Protein AF-A0ABD1CPR1-F1 (afdb_monomer_lite)

Organism: Culex pipiens pipiens (NCBI:txid38569)

InterPro domains:
  IPR001590 Peptidase M12B, ADAM/reprolysin [PS50215] (188-349)
  IPR024079 Metallopeptidase, catalytic domain superfamily [G3DSA:3.40.390.10] (184-349)

Secondary structure (DSSP, 8-state):
-------TTTGGGGS-HHHHHHHH-S-TTTSTTS---------------SS--EEEEEEETTEEEEEEEEEEP--EE-TT--EEEE-SS-EEEPTTHHHHHHHHHTTEEEETTEEEE-SSS-BEE--SS----B---------------------------------------------------SSEEEEEEEEE-HHHHHHHHHH--SSHHHHHHHHHHHHHHHHHHHHTSGGGSS-EEEEEEEEEEESS--TT----SBHHHHHHHHHHHHHHHS-S-TTSTT--SEEEEEE-SPPBEE-TTS-EE----EE--TT-TT-TTT-EEEEE-SSTTHHHHHHHHHT--

pLDDT: mean 72.23, std 22.43, range [24.03, 98.44]

Structure (mmCIF, N/CA/C/O backbone):
data_AF-A0ABD1CPR1-F1
#
_entry.id   AF-A0ABD1CPR1-F1
#
loop_
_atom_site.group_PDB
_atom_site.id
_atom_site.type_symbol
_atom_site.label_atom_id
_atom_site.label_alt_id
_atom_site.label_comp_id
_atom_site.label_asym_id
_atom_site.label_entity_id
_atom_site.label_seq_id
_atom_site.pdbx_PDB_ins_code
_atom_site.Cartn_x
_atom_site.Cartn_y
_atom_site.Cartn_z
_atom_site.occupancy
_atom_site.B_iso_or_equiv
_atom_site.auth_seq_id
_atom_site.auth_comp_id
_atom_site.auth_asym_id
_atom_site.auth_atom_id
_atom_site.pdbx_PDB_model_num
ATOM 1 N N . MET A 1 1 ? 37.324 12.620 5.633 1.00 31.05 1 MET A N 1
ATOM 2 C CA . MET A 1 1 ? 36.229 11.803 6.195 1.00 31.05 1 MET A CA 1
ATOM 3 C C . MET A 1 1 ? 35.945 10.730 5.160 1.00 31.05 1 MET A C 1
ATOM 5 O O . MET A 1 1 ? 35.596 11.090 4.044 1.00 31.05 1 MET A O 1
ATOM 9 N N . PHE A 1 2 ? 36.292 9.474 5.447 1.00 31.27 2 PHE A N 1
ATOM 10 C CA . PHE A 1 2 ? 36.251 8.388 4.465 1.00 31.27 2 PHE A CA 1
ATOM 11 C C . PHE A 1 2 ? 34.808 8.181 3.994 1.00 31.27 2 PHE A C 1
ATOM 13 O O . PHE A 1 2 ? 33.932 7.919 4.814 1.00 31.27 2 PHE A O 1
ATOM 20 N N . SER A 1 3 ? 34.551 8.336 2.692 1.00 37.12 3 SER A N 1
ATOM 21 C CA . SER A 1 3 ? 33.325 7.812 2.099 1.00 37.12 3 SER A CA 1
ATOM 22 C C . SER A 1 3 ? 33.373 6.301 2.283 1.00 37.12 3 SER A C 1
ATOM 24 O O . SER A 1 3 ? 34.261 5.658 1.720 1.00 37.12 3 SER A O 1
ATOM 26 N N . LEU A 1 4 ? 32.480 5.740 3.097 1.00 45.84 4 LEU A N 1
ATOM 27 C CA . LEU A 1 4 ? 32.312 4.295 3.142 1.00 45.84 4 LEU A CA 1
ATOM 28 C C . LEU A 1 4 ? 31.772 3.860 1.783 1.00 45.84 4 LEU A C 1
ATOM 30 O O . LEU A 1 4 ? 30.616 4.099 1.441 1.00 45.84 4 LEU A O 1
ATOM 34 N N . GLN A 1 5 ? 32.671 3.327 0.967 1.00 56.72 5 GLN A N 1
ATOM 35 C CA . GLN A 1 5 ? 32.345 2.787 -0.334 1.00 56.72 5 GLN A CA 1
ATOM 36 C C . GLN A 1 5 ? 31.882 1.353 -0.097 1.00 56.72 5 GLN A C 1
ATOM 38 O O . GLN A 1 5 ? 32.675 0.518 0.332 1.00 56.72 5 GLN A O 1
ATOM 43 N N . ILE A 1 6 ? 30.588 1.101 -0.297 1.00 61.31 6 ILE A N 1
ATOM 44 C CA . ILE A 1 6 ? 30.039 -0.253 -0.213 1.00 61.31 6 ILE A CA 1
ATOM 45 C C . ILE A 1 6 ? 30.607 -1.055 -1.388 1.00 61.31 6 ILE A C 1
ATOM 47 O O . ILE A 1 6 ? 30.511 -0.613 -2.536 1.00 61.31 6 ILE A O 1
ATOM 51 N N . ASP A 1 7 ? 31.219 -2.192 -1.088 1.00 67.69 7 ASP A N 1
ATOM 52 C CA . ASP A 1 7 ? 31.798 -3.137 -2.039 1.00 67.69 7 ASP A CA 1
ATOM 53 C C . ASP A 1 7 ? 31.371 -4.572 -1.689 1.00 67.69 7 ASP A C 1
ATOM 55 O O . ASP A 1 7 ? 30.736 -4.822 -0.660 1.00 67.69 7 ASP A O 1
ATOM 59 N N . GLU A 1 8 ? 31.693 -5.527 -2.559 1.00 70.50 8 GLU A N 1
ATOM 60 C CA . GLU A 1 8 ? 31.333 -6.940 -2.396 1.00 70.50 8 GLU A CA 1
ATOM 61 C C . GLU A 1 8 ? 31.869 -7.543 -1.087 1.00 70.50 8 GLU A C 1
ATOM 63 O O . GLU A 1 8 ? 31.322 -8.511 -0.574 1.00 70.50 8 GLU A O 1
ATOM 68 N N . LYS A 1 9 ? 32.925 -6.965 -0.506 1.00 70.56 9 LYS A N 1
ATOM 69 C CA . LYS A 1 9 ? 33.571 -7.499 0.699 1.00 70.56 9 LYS A CA 1
ATOM 70 C C . LYS A 1 9 ? 32.952 -6.967 1.982 1.00 70.56 9 LYS A C 1
ATOM 72 O O . LYS A 1 9 ? 33.096 -7.598 3.028 1.00 70.56 9 LYS A O 1
ATOM 77 N N . ASN A 1 10 ? 32.318 -5.797 1.933 1.00 70.94 10 ASN A N 1
ATOM 78 C CA . ASN A 1 10 ? 31.806 -5.122 3.121 1.00 70.94 10 ASN A CA 1
ATOM 79 C C . ASN A 1 10 ? 30.274 -5.044 3.188 1.00 70.94 10 ASN A C 1
ATOM 81 O O . ASN A 1 10 ? 29.756 -4.767 4.268 1.00 70.94 10 ASN A O 1
ATOM 85 N N . LEU A 1 11 ? 29.547 -5.352 2.104 1.00 72.19 11 LEU A N 1
ATOM 86 C CA . LEU A 1 11 ? 28.082 -5.257 2.048 1.00 72.19 11 LEU A CA 1
ATOM 87 C C . LEU A 1 11 ? 27.384 -5.984 3.210 1.00 72.19 11 LEU A C 1
ATOM 89 O O . LEU A 1 11 ? 26.513 -5.402 3.850 1.00 72.19 11 LEU A O 1
ATOM 93 N N . HIS A 1 12 ? 27.807 -7.208 3.542 1.00 73.06 12 HIS A N 1
ATOM 94 C CA . HIS A 1 12 ? 27.227 -7.997 4.639 1.00 73.06 12 HIS A CA 1
ATOM 95 C C . HIS A 1 12 ? 27.270 -7.292 6.003 1.00 73.06 12 HIS A C 1
ATOM 97 O O . HIS A 1 12 ? 26.443 -7.579 6.862 1.00 73.06 12 HIS A O 1
ATOM 103 N N . GLN A 1 13 ? 28.212 -6.373 6.221 1.00 74.50 13 GLN A N 1
ATOM 104 C CA . GLN A 1 13 ? 28.344 -5.646 7.489 1.00 74.50 13 GLN A CA 1
ATOM 105 C C . GLN A 1 13 ? 27.301 -4.531 7.639 1.00 74.50 13 GLN A C 1
ATOM 107 O O . GLN A 1 13 ? 27.096 -4.035 8.744 1.00 74.50 13 GLN A O 1
ATOM 112 N N . PHE A 1 14 ? 26.649 -4.137 6.542 1.00 70.62 14 PHE A N 1
ATOM 113 C CA . PHE A 1 14 ? 25.611 -3.103 6.521 1.00 70.62 14 PHE A CA 1
ATOM 114 C C . PHE A 1 14 ? 24.193 -3.670 6.513 1.00 70.62 14 PHE A C 1
ATOM 116 O O . PHE A 1 14 ? 23.245 -2.892 6.562 1.00 70.62 14 PHE A O 1
ATOM 123 N N . LEU A 1 15 ? 24.055 -4.994 6.439 1.00 66.50 15 LEU A N 1
ATOM 124 C CA . LEU A 1 15 ? 22.775 -5.684 6.344 1.00 66.50 15 LEU A CA 1
ATOM 125 C C . LEU A 1 15 ? 22.406 -6.305 7.690 1.00 66.50 15 LEU A C 1
ATOM 127 O O . LEU A 1 15 ? 23.249 -6.900 8.366 1.00 66.50 15 LEU A O 1
ATOM 131 N N . LYS A 1 16 ? 21.134 -6.198 8.064 1.00 68.31 16 LYS A N 1
ATOM 132 C CA . LYS A 1 16 ? 20.539 -6.946 9.176 1.00 68.31 16 LYS A CA 1
ATOM 133 C C . LYS A 1 16 ? 20.370 -8.416 8.794 1.00 68.31 16 LYS A C 1
ATOM 135 O O . LYS A 1 16 ? 20.325 -8.753 7.616 1.00 68.31 16 LYS A O 1
ATOM 140 N N . GLU A 1 17 ? 20.218 -9.295 9.782 1.00 65.62 17 GLU A N 1
ATOM 141 C CA . GLU A 1 17 ? 20.095 -10.745 9.547 1.00 65.62 17 GLU A CA 1
ATOM 142 C C . GLU A 1 17 ? 18.958 -11.110 8.578 1.00 65.62 17 GLU A C 1
ATOM 144 O O . GLU A 1 17 ? 19.166 -11.890 7.655 1.00 65.62 17 GLU A O 1
ATOM 149 N N . HIS A 1 18 ? 17.781 -10.486 8.694 1.00 61.91 18 HIS A N 1
ATOM 150 C CA . HIS A 1 18 ? 16.686 -10.729 7.745 1.00 61.91 18 HIS A CA 1
ATOM 151 C C . HIS A 1 18 ? 17.000 -10.232 6.325 1.00 61.91 18 HIS A C 1
ATOM 153 O O . HIS A 1 18 ? 16.629 -10.888 5.356 1.00 61.91 18 HIS A O 1
ATOM 159 N N . GLU A 1 19 ? 17.716 -9.112 6.186 1.00 65.19 19 GLU A N 1
ATOM 160 C 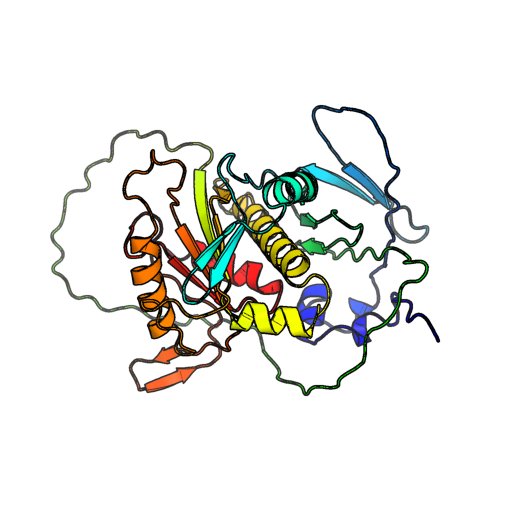CA . GLU A 1 19 ? 18.145 -8.594 4.882 1.00 65.19 19 GLU A CA 1
ATOM 161 C C . GLU A 1 19 ? 19.193 -9.524 4.262 1.00 65.19 19 GLU A C 1
ATOM 163 O O . GLU A 1 19 ? 19.159 -9.774 3.061 1.00 65.19 19 GLU A O 1
ATOM 168 N N . LYS A 1 20 ? 20.096 -10.097 5.070 1.00 68.38 20 LYS A N 1
ATOM 169 C CA . LYS A 1 20 ? 21.046 -11.119 4.610 1.00 68.38 20 LYS A CA 1
ATOM 170 C C . LYS A 1 20 ? 20.323 -12.374 4.138 1.00 68.38 20 LYS A C 1
ATOM 172 O O . LYS A 1 20 ? 20.593 -12.826 3.032 1.00 68.38 20 LYS A O 1
ATOM 177 N N . LEU A 1 21 ? 19.374 -12.889 4.918 1.00 65.81 21 LEU A N 1
ATOM 178 C CA . LEU A 1 21 ? 18.566 -14.051 4.538 1.00 65.81 21 LEU A CA 1
ATOM 179 C C . LEU A 1 21 ? 17.799 -13.805 3.234 1.00 65.81 21 LEU A C 1
ATOM 181 O O . LEU A 1 21 ? 17.753 -14.673 2.366 1.00 65.81 21 LEU A O 1
ATOM 185 N N . LEU A 1 22 ? 17.243 -12.606 3.054 1.00 62.34 22 LEU A N 1
ATOM 186 C CA . LEU A 1 22 ? 16.562 -12.224 1.819 1.00 62.34 22 LEU A CA 1
ATOM 187 C C . LEU A 1 22 ? 17.529 -12.127 0.628 1.00 62.34 22 LEU A C 1
ATOM 189 O O . LEU A 1 22 ? 17.187 -12.520 -0.492 1.00 62.34 22 LEU A O 1
ATOM 193 N N . LEU A 1 23 ? 18.721 -11.567 0.854 1.00 62.25 23 LEU A N 1
ATOM 194 C CA . LEU A 1 23 ? 19.699 -11.293 -0.196 1.00 62.25 23 LEU A CA 1
ATOM 195 C C . LEU A 1 23 ? 20.527 -12.525 -0.596 1.00 62.25 23 LEU A C 1
ATOM 197 O O . LEU A 1 23 ? 20.860 -12.676 -1.770 1.00 62.25 23 LEU A O 1
ATOM 201 N N . PHE A 1 24 ? 20.833 -13.414 0.344 1.00 66.38 24 PHE A N 1
ATOM 202 C CA . PHE A 1 24 ? 21.788 -14.513 0.165 1.00 66.38 24 PHE A CA 1
ATOM 203 C C . PHE A 1 24 ? 21.205 -15.899 0.479 1.00 66.38 24 PHE A C 1
ATOM 205 O O . PHE A 1 24 ? 21.824 -16.908 0.142 1.00 66.38 24 PHE A O 1
ATOM 212 N N . GLY A 1 25 ? 19.998 -15.974 1.050 1.00 61.25 25 GLY A N 1
ATOM 213 C CA . GLY A 1 25 ? 19.392 -17.227 1.500 1.00 61.25 25 GLY A CA 1
ATOM 214 C C . GLY A 1 25 ? 20.000 -17.754 2.805 1.00 61.25 25 GLY A C 1
ATOM 215 O O . GLY A 1 25 ? 20.875 -17.142 3.401 1.00 61.25 25 GLY A O 1
ATOM 216 N N . GLU A 1 26 ? 19.522 -18.914 3.253 1.00 60.25 26 GLU A N 1
ATOM 217 C CA . GLU A 1 26 ? 19.829 -19.506 4.569 1.00 60.25 26 GLU A CA 1
ATOM 218 C C . GLU A 1 26 ? 21.222 -20.177 4.660 1.00 60.25 26 GLU A C 1
ATOM 220 O O . GLU A 1 26 ? 21.688 -20.519 5.742 1.00 60.25 26 GLU A O 1
ATOM 225 N N . ASN A 1 27 ? 21.918 -20.367 3.528 1.00 56.34 27 ASN A N 1
ATOM 226 C CA . ASN A 1 27 ? 23.207 -21.071 3.456 1.00 56.34 27 ASN A CA 1
ATOM 227 C C . ASN A 1 27 ? 24.382 -20.096 3.236 1.00 56.34 27 ASN A C 1
ATOM 229 O O . ASN A 1 27 ? 24.946 -19.983 2.144 1.00 56.34 27 ASN A O 1
ATOM 233 N N . ASP A 1 28 ? 24.758 -19.435 4.329 1.00 57.62 28 ASP A N 1
ATOM 234 C CA . ASP A 1 28 ? 25.655 -18.273 4.447 1.00 57.62 28 ASP A CA 1
ATOM 235 C C . ASP A 1 28 ? 27.110 -18.407 3.948 1.00 57.62 28 ASP A C 1
ATOM 237 O O . ASP A 1 28 ? 27.800 -17.398 3.824 1.00 57.62 28 ASP A O 1
ATOM 241 N N . ALA A 1 29 ? 27.640 -19.597 3.653 1.00 49.94 29 ALA A N 1
ATOM 242 C CA . ALA A 1 29 ? 29.083 -19.726 3.382 1.00 49.94 29 ALA A CA 1
ATOM 243 C C . ALA A 1 29 ? 29.474 -19.676 1.895 1.00 49.94 29 ALA A C 1
ATOM 245 O O . ALA A 1 29 ? 30.594 -19.291 1.579 1.00 49.94 29 ALA A O 1
ATOM 246 N N . ALA A 1 30 ? 28.586 -20.078 0.980 1.00 48.16 30 ALA A N 1
ATOM 247 C CA . ALA A 1 30 ? 28.912 -20.187 -0.449 1.00 48.16 30 ALA A CA 1
ATOM 248 C C . ALA A 1 30 ? 28.262 -19.088 -1.309 1.00 48.16 30 ALA A C 1
ATOM 250 O O . ALA A 1 30 ? 28.812 -18.718 -2.341 1.00 48.16 30 ALA A O 1
ATOM 251 N N . ALA A 1 31 ? 27.114 -18.545 -0.886 1.00 50.12 31 ALA A N 1
ATOM 252 C CA . ALA A 1 31 ? 26.392 -17.498 -1.618 1.00 50.12 31 ALA A CA 1
ATOM 253 C C . ALA A 1 31 ? 26.939 -16.081 -1.352 1.00 50.12 31 ALA A C 1
ATOM 255 O O . ALA A 1 31 ? 26.833 -15.207 -2.211 1.00 50.12 31 ALA A O 1
ATOM 256 N N . ALA A 1 32 ? 27.572 -15.864 -0.194 1.00 50.06 32 ALA A N 1
ATOM 257 C CA . ALA A 1 32 ? 28.237 -14.610 0.161 1.00 50.06 32 ALA A CA 1
ATOM 258 C C . ALA A 1 32 ? 29.485 -14.310 -0.699 1.00 50.06 32 ALA A C 1
ATOM 260 O O . ALA A 1 32 ? 29.973 -13.184 -0.703 1.00 50.06 32 ALA A O 1
ATOM 261 N N . GLU A 1 33 ? 30.009 -15.295 -1.437 1.00 51.81 33 GLU A N 1
ATOM 262 C CA . GLU A 1 33 ? 31.202 -15.126 -2.280 1.00 51.81 33 GLU A CA 1
ATOM 263 C C . GLU A 1 33 ? 30.893 -14.957 -3.780 1.00 51.81 33 GLU A C 1
ATOM 265 O O . GLU A 1 33 ? 31.797 -14.599 -4.534 1.00 51.81 33 GLU A O 1
ATOM 270 N N . ASP A 1 34 ? 29.644 -15.157 -4.226 1.00 60.19 34 ASP A N 1
ATOM 271 C CA . ASP A 1 34 ? 29.274 -15.144 -5.654 1.00 60.19 34 ASP A CA 1
ATOM 272 C C . ASP A 1 34 ? 28.209 -14.084 -5.983 1.00 60.19 34 ASP A C 1
ATOM 274 O O . ASP A 1 34 ? 27.154 -14.351 -6.562 1.00 60.19 34 ASP A O 1
ATOM 278 N N . PHE A 1 35 ? 28.474 -12.838 -5.588 1.00 59.91 35 PHE A N 1
ATOM 279 C CA . PHE A 1 35 ? 27.692 -11.683 -6.026 1.00 59.91 35 PHE A CA 1
ATOM 280 C C . PHE A 1 35 ? 28.605 -10.542 -6.479 1.00 59.91 35 PHE A C 1
ATOM 282 O O . PHE A 1 35 ? 29.759 -10.432 -6.075 1.00 59.91 35 PHE A O 1
ATOM 289 N N . THR A 1 36 ? 28.087 -9.675 -7.349 1.00 58.97 36 THR A N 1
ATOM 290 C CA . THR A 1 36 ? 28.821 -8.501 -7.844 1.00 58.97 36 THR A CA 1
ATOM 291 C C . THR A 1 36 ? 27.964 -7.251 -7.724 1.00 58.97 36 THR A C 1
ATOM 293 O O . THR A 1 36 ? 26.772 -7.262 -8.041 1.00 58.97 36 THR A O 1
ATOM 296 N N . ILE A 1 37 ? 28.568 -6.153 -7.270 1.00 59.19 37 ILE A N 1
ATOM 297 C CA . ILE A 1 37 ? 27.911 -4.852 -7.182 1.00 59.19 37 ILE A CA 1
ATOM 298 C C . ILE A 1 37 ? 28.179 -4.105 -8.481 1.00 59.19 37 ILE A C 1
ATOM 300 O O . ILE A 1 37 ? 29.303 -3.754 -8.835 1.00 59.19 37 ILE A O 1
ATOM 304 N N . VAL A 1 38 ? 27.110 -3.820 -9.213 1.00 54.62 38 VAL A N 1
ATOM 305 C CA . VAL A 1 38 ? 27.201 -3.182 -10.524 1.00 54.62 38 VAL A CA 1
ATOM 306 C C . VAL A 1 38 ? 26.630 -1.778 -10.427 1.00 54.62 38 VAL A C 1
ATOM 308 O O . VAL A 1 38 ? 25.504 -1.591 -9.983 1.00 54.62 38 VAL A O 1
ATOM 311 N N . SER A 1 39 ? 27.368 -0.774 -10.913 1.00 52.34 39 SER A N 1
ATOM 312 C CA . SER A 1 39 ? 26.846 0.591 -11.045 1.00 52.34 39 SER A CA 1
ATOM 313 C C . SER A 1 39 ? 26.305 0.848 -12.455 1.00 52.34 39 SER A C 1
ATOM 315 O O . SER A 1 39 ? 27.028 0.799 -13.449 1.00 52.34 39 SER A O 1
ATOM 317 N N . VAL A 1 40 ? 25.013 1.154 -12.566 1.00 50.31 40 VAL A N 1
ATOM 318 C CA . VAL A 1 40 ? 24.375 1.430 -13.859 1.00 50.31 40 VAL A CA 1
ATOM 319 C C . VAL A 1 40 ? 24.390 2.931 -14.151 1.00 50.31 40 VAL A C 1
ATOM 321 O O . VAL A 1 40 ? 23.721 3.733 -13.499 1.00 50.31 40 VAL A O 1
ATOM 324 N N . ARG A 1 41 ? 25.138 3.340 -15.183 1.00 47.59 41 ARG A N 1
ATOM 325 C CA . ARG A 1 41 ? 25.132 4.725 -15.683 1.00 47.59 41 ARG A CA 1
ATOM 326 C C . ARG A 1 41 ? 23.994 4.935 -16.681 1.00 47.59 41 ARG A C 1
ATOM 328 O O . ARG A 1 41 ? 24.089 4.539 -17.841 1.00 47.59 41 ARG A O 1
ATOM 335 N N . ARG A 1 42 ? 22.938 5.644 -16.270 1.00 48.44 42 ARG A N 1
ATOM 336 C CA . ARG A 1 42 ? 21.874 6.084 -17.189 1.00 48.44 42 ARG A CA 1
ATOM 337 C C . ARG A 1 42 ? 22.431 7.121 -18.173 1.00 48.44 42 ARG A C 1
ATOM 339 O O . ARG A 1 42 ? 22.755 8.242 -17.783 1.00 48.44 42 ARG A O 1
ATOM 346 N N . ARG A 1 43 ? 22.504 6.786 -19.465 1.00 44.81 43 ARG A N 1
ATOM 347 C CA . ARG A 1 43 ? 22.661 7.804 -20.518 1.00 44.81 43 ARG A CA 1
ATOM 348 C C . ARG A 1 43 ? 21.331 8.553 -20.640 1.00 44.81 43 ARG A C 1
ATOM 350 O O . ARG A 1 43 ? 20.312 7.934 -20.938 1.00 44.81 43 ARG A O 1
ATOM 357 N N . LYS A 1 44 ? 21.317 9.872 -20.403 1.00 40.75 44 LYS A N 1
ATOM 358 C CA . LYS A 1 44 ? 20.167 10.736 -20.728 1.00 40.75 44 LYS A CA 1
ATOM 359 C C . LYS A 1 44 ? 19.931 10.651 -22.240 1.00 40.75 44 LYS A C 1
ATOM 361 O O . LYS A 1 44 ? 20.608 11.335 -22.999 1.00 40.75 44 LYS A O 1
ATOM 366 N N . ARG A 1 45 ? 19.014 9.793 -22.693 1.00 42.25 45 ARG A N 1
ATOM 367 C CA . ARG A 1 45 ? 18.562 9.788 -24.088 1.00 42.25 45 ARG A CA 1
ATOM 368 C C . ARG A 1 45 ? 17.243 10.546 -24.171 1.00 42.25 45 ARG A C 1
ATOM 370 O O . ARG A 1 45 ? 16.204 10.073 -23.726 1.00 42.25 45 ARG A O 1
ATOM 377 N N . THR A 1 46 ? 17.320 11.755 -24.711 1.00 37.66 46 THR A N 1
ATOM 378 C CA . THR A 1 46 ? 16.190 12.603 -25.090 1.00 37.66 46 THR A CA 1
ATOM 379 C C . THR A 1 46 ? 15.600 12.090 -26.401 1.00 37.66 46 THR A C 1
ATOM 381 O O . THR A 1 46 ? 15.836 12.671 -27.455 1.00 37.66 46 THR A O 1
ATOM 384 N N . THR A 1 47 ? 14.870 10.978 -26.376 1.00 38.06 47 THR A N 1
ATOM 385 C CA . THR A 1 47 ? 14.053 10.576 -27.529 1.00 38.06 47 THR A CA 1
ATOM 386 C C . THR A 1 47 ? 12.714 10.044 -27.058 1.00 38.06 47 THR A C 1
ATOM 388 O O . THR A 1 47 ? 12.633 9.104 -26.270 1.00 38.06 47 THR A O 1
ATOM 391 N N . ARG A 1 48 ? 11.670 10.702 -27.555 1.00 40.12 48 ARG A N 1
ATOM 392 C CA . ARG A 1 48 ? 10.245 10.460 -27.342 1.00 40.12 48 ARG A CA 1
ATOM 393 C C . ARG A 1 48 ? 9.867 9.118 -28.003 1.00 40.12 48 ARG A C 1
ATOM 395 O O . ARG A 1 48 ? 9.372 9.105 -29.119 1.00 40.12 48 ARG A O 1
ATOM 402 N N . SER A 1 49 ? 10.204 7.999 -27.358 1.00 39.12 49 SER A N 1
ATOM 403 C CA . SER A 1 49 ? 9.755 6.651 -27.744 1.00 39.12 49 SER A CA 1
ATOM 404 C C . SER A 1 49 ? 8.455 6.327 -27.016 1.00 39.12 49 SER A C 1
ATOM 406 O O . SER A 1 49 ? 8.364 6.528 -25.803 1.00 39.12 49 SER A O 1
ATOM 408 N N . THR A 1 50 ? 7.468 5.842 -27.763 1.00 44.47 50 THR A N 1
ATOM 409 C CA . THR A 1 50 ? 6.127 5.451 -27.306 1.00 44.47 50 THR A CA 1
ATOM 410 C C . THR A 1 50 ? 6.107 4.164 -26.479 1.00 44.47 50 THR A C 1
ATOM 412 O O . THR A 1 50 ? 5.125 3.910 -25.797 1.00 44.47 50 THR A O 1
ATOM 415 N N . GLU A 1 51 ? 7.214 3.422 -26.419 1.00 48.47 51 GLU A N 1
ATOM 416 C CA . GLU A 1 51 ? 7.457 2.391 -25.408 1.00 48.47 51 GLU A CA 1
ATOM 417 C C . GLU A 1 51 ? 8.846 2.635 -24.808 1.00 48.47 51 GLU A C 1
ATOM 419 O O . GLU A 1 51 ? 9.877 2.542 -25.484 1.00 48.47 51 GLU A O 1
ATOM 424 N N . ARG A 1 52 ? 8.885 3.054 -23.538 1.00 58.66 52 ARG A N 1
ATOM 425 C CA . ARG A 1 52 ? 10.132 3.320 -22.807 1.00 58.66 52 ARG A CA 1
ATOM 426 C C . ARG A 1 52 ? 10.686 2.014 -22.247 1.00 58.66 52 ARG A C 1
ATOM 428 O O . ARG A 1 52 ? 10.712 1.821 -21.034 1.00 58.66 52 ARG A O 1
ATOM 435 N N . LEU A 1 53 ? 11.112 1.118 -23.132 1.00 61.69 53 LEU A N 1
ATOM 436 C CA . LEU A 1 53 ? 11.965 0.016 -22.717 1.00 61.69 53 LEU A CA 1
ATOM 437 C C . LEU A 1 53 ? 13.321 0.575 -22.282 1.00 61.69 53 LEU A C 1
ATOM 439 O O . LEU A 1 53 ? 13.973 1.315 -23.026 1.00 61.69 53 LEU A O 1
ATOM 443 N N . ILE A 1 54 ? 13.736 0.243 -21.064 1.00 65.19 54 ILE A N 1
ATOM 444 C CA . ILE A 1 54 ? 15.068 0.563 -20.561 1.00 65.19 54 ILE A CA 1
ATOM 445 C C . ILE A 1 54 ? 15.865 -0.731 -20.526 1.00 65.19 54 ILE A C 1
ATOM 447 O O . ILE A 1 54 ? 15.590 -1.612 -19.719 1.00 65.19 54 ILE A O 1
ATOM 451 N N . SER A 1 55 ? 16.863 -0.827 -21.399 1.00 63.09 55 SER A N 1
ATOM 452 C CA . SER A 1 55 ? 17.834 -1.914 -21.383 1.00 63.09 55 SER A CA 1
ATOM 453 C C . SER A 1 55 ? 19.104 -1.462 -20.669 1.00 63.09 55 SER A C 1
ATOM 455 O O . SER A 1 55 ? 19.732 -0.479 -21.085 1.00 63.09 55 SER A O 1
ATOM 457 N N . PHE A 1 56 ? 19.522 -2.192 -19.644 1.00 62.91 56 PHE A N 1
ATOM 458 C CA . PHE A 1 56 ? 20.849 -2.038 -19.058 1.00 62.91 56 PHE A CA 1
ATOM 459 C C . PHE A 1 56 ? 21.695 -3.233 -19.457 1.00 62.91 56 PHE A C 1
ATOM 461 O O . PHE A 1 56 ? 21.301 -4.363 -19.189 1.00 62.91 56 PHE A O 1
ATOM 468 N N . ASN A 1 57 ? 22.828 -2.977 -20.110 1.00 58.03 57 ASN A N 1
ATOM 469 C CA . ASN A 1 57 ? 23.819 -4.013 -20.351 1.00 58.03 57 ASN A CA 1
ATOM 470 C C . ASN A 1 57 ? 24.870 -3.917 -19.252 1.00 58.03 57 ASN A C 1
ATOM 472 O O . ASN A 1 57 ? 25.517 -2.874 -19.098 1.00 58.03 57 ASN A O 1
ATOM 476 N N . VAL A 1 58 ? 24.975 -4.972 -18.461 1.00 58.75 58 VAL A N 1
ATOM 477 C CA . VAL A 1 58 ? 25.959 -5.082 -17.401 1.00 58.75 58 VAL A CA 1
ATOM 478 C C . VAL A 1 58 ? 27.069 -5.979 -17.911 1.00 58.75 58 VAL A C 1
ATOM 480 O O . VAL A 1 58 ? 26.923 -7.195 -17.937 1.00 58.75 58 VAL A O 1
ATOM 483 N N . SER A 1 59 ? 28.165 -5.354 -18.334 1.00 52.94 59 SER A N 1
ATOM 484 C CA . SER A 1 59 ? 29.367 -6.062 -18.758 1.00 52.94 59 SER A CA 1
ATOM 485 C C . SER A 1 59 ? 30.364 -6.120 -17.607 1.00 52.94 59 SER A C 1
ATOM 487 O O . SER A 1 59 ? 30.863 -5.074 -17.175 1.00 52.94 59 SER A O 1
ATOM 489 N N . ASN A 1 60 ? 30.671 -7.322 -17.126 1.00 53.50 60 ASN A N 1
ATOM 490 C CA . ASN A 1 60 ? 31.776 -7.571 -16.207 1.00 53.50 60 ASN A CA 1
ATOM 491 C C . ASN A 1 60 ? 32.708 -8.615 -16.837 1.00 53.50 60 ASN A C 1
ATOM 493 O O . ASN A 1 60 ? 32.261 -9.597 -17.408 1.00 53.50 60 ASN A O 1
ATOM 497 N N . SER A 1 61 ? 34.021 -8.428 -16.726 1.00 48.06 61 SER A N 1
ATOM 498 C CA . SER A 1 61 ? 35.028 -9.348 -17.271 1.00 48.06 61 SER A CA 1
ATOM 499 C C . SER A 1 61 ? 35.020 -10.751 -16.637 1.00 48.06 61 SER A C 1
ATOM 501 O O . SER A 1 61 ? 35.684 -11.638 -17.164 1.00 48.06 61 SER A O 1
ATOM 503 N N . ALA A 1 62 ? 34.300 -10.952 -15.525 1.00 52.06 62 ALA A N 1
ATOM 504 C CA . ALA A 1 62 ? 34.221 -12.223 -14.795 1.00 52.06 62 ALA A CA 1
ATOM 505 C C . ALA A 1 62 ? 32.870 -12.962 -14.920 1.00 52.06 62 ALA A C 1
ATOM 507 O O . ALA A 1 62 ? 32.823 -14.164 -14.682 1.00 52.06 62 ALA A O 1
ATOM 508 N N . VAL A 1 63 ? 31.785 -12.277 -15.300 1.00 52.09 63 VAL A N 1
ATOM 509 C CA . VAL A 1 63 ? 30.423 -12.842 -15.367 1.00 52.09 63 VAL A CA 1
ATOM 510 C C . VAL A 1 63 ? 29.796 -12.430 -16.692 1.00 52.09 63 VAL A C 1
ATOM 512 O O . VAL A 1 63 ? 29.962 -11.288 -17.110 1.00 52.09 63 VAL A O 1
ATOM 515 N N . ALA A 1 64 ? 29.105 -13.365 -17.352 1.00 51.09 64 ALA A N 1
ATOM 516 C CA . ALA A 1 64 ? 28.475 -13.152 -18.652 1.00 51.09 64 ALA A CA 1
ATOM 517 C C . ALA A 1 64 ? 27.685 -11.833 -18.705 1.00 51.09 64 ALA A C 1
ATOM 519 O O . ALA A 1 64 ? 26.952 -11.509 -17.768 1.00 51.09 64 ALA A O 1
ATOM 520 N N . ASP A 1 65 ? 27.824 -11.107 -19.818 1.00 56.97 65 ASP A N 1
ATOM 521 C CA . ASP A 1 65 ? 27.051 -9.899 -20.093 1.00 56.97 65 ASP A CA 1
ATOM 522 C C . ASP A 1 65 ? 25.559 -10.203 -19.904 1.00 56.97 65 ASP A C 1
ATOM 524 O O . ASP A 1 65 ? 24.985 -11.008 -20.644 1.00 56.97 65 ASP A O 1
ATOM 528 N N . PHE A 1 66 ? 24.923 -9.575 -18.914 1.00 56.47 66 PHE A N 1
ATOM 529 C CA . PHE A 1 66 ? 23.486 -9.716 -18.713 1.00 56.47 66 PHE A CA 1
ATOM 530 C C . PHE A 1 66 ? 22.774 -8.419 -19.084 1.00 56.47 66 PHE A C 1
ATOM 532 O O . PHE A 1 66 ? 23.102 -7.322 -18.617 1.00 56.47 66 PHE A O 1
ATOM 539 N N . SER A 1 67 ? 21.773 -8.551 -19.953 1.00 61.69 67 SER A N 1
ATOM 540 C CA . SER A 1 67 ? 20.898 -7.457 -20.347 1.00 61.69 67 SER A CA 1
ATOM 541 C C . SER A 1 67 ? 19.604 -7.518 -19.548 1.00 61.69 67 SER A C 1
ATOM 543 O O . SER A 1 67 ? 18.834 -8.469 -19.686 1.00 61.69 67 SER A O 1
ATOM 545 N N . VAL A 1 68 ? 19.332 -6.492 -18.745 1.00 67.56 68 VAL A N 1
ATOM 546 C CA . VAL A 1 68 ? 18.029 -6.338 -18.089 1.00 67.56 68 VAL A CA 1
ATOM 547 C C . VAL A 1 68 ? 17.162 -5.449 -18.961 1.00 67.56 68 VAL A C 1
ATOM 549 O O . VAL A 1 68 ? 17.454 -4.263 -19.111 1.00 67.56 68 VAL A O 1
ATOM 552 N N . GLU A 1 69 ? 16.107 -6.021 -19.530 1.00 72.81 69 GLU A N 1
ATOM 553 C CA . GLU A 1 69 ? 15.074 -5.287 -20.252 1.00 72.81 69 GLU A CA 1
ATOM 554 C C . GLU A 1 69 ? 13.934 -4.949 -19.289 1.00 72.81 69 GLU A C 1
ATOM 556 O O . GLU A 1 69 ? 13.279 -5.834 -18.738 1.00 72.81 69 GLU A O 1
ATOM 561 N N . LEU A 1 70 ? 13.729 -3.658 -19.050 1.00 74.19 70 LEU A N 1
ATOM 562 C CA . LEU A 1 70 ? 12.694 -3.152 -18.164 1.00 74.19 70 LEU A CA 1
ATOM 563 C C . LEU A 1 70 ? 11.612 -2.444 -18.958 1.00 74.19 70 LEU A C 1
ATOM 565 O O . LEU A 1 70 ? 11.892 -1.612 -19.823 1.00 74.19 70 LEU A O 1
ATOM 569 N N . ARG A 1 71 ? 10.368 -2.720 -18.596 1.00 80.94 71 ARG A N 1
ATOM 570 C CA . ARG A 1 71 ? 9.183 -2.028 -19.092 1.00 80.94 71 ARG A CA 1
ATOM 571 C C . ARG A 1 71 ? 8.717 -1.052 -18.026 1.00 80.94 71 ARG A C 1
ATOM 573 O O . ARG A 1 71 ? 8.904 -1.299 -16.837 1.00 80.94 71 ARG A O 1
ATOM 580 N N . LYS A 1 72 ? 8.128 0.070 -18.432 1.00 79.00 72 LYS A N 1
ATOM 581 C CA . LYS A 1 72 ? 7.501 0.982 -17.472 1.00 79.00 72 LYS A CA 1
ATOM 582 C C . LYS A 1 72 ? 6.424 0.209 -16.703 1.00 79.00 72 LYS A C 1
ATOM 584 O O . LYS A 1 72 ? 5.646 -0.524 -17.312 1.00 79.00 72 LYS A O 1
ATOM 589 N N . SER A 1 73 ? 6.427 0.323 -15.379 1.00 74.56 73 SER A N 1
ATOM 590 C CA . SER A 1 73 ? 5.390 -0.299 -14.570 1.00 74.56 73 SER A CA 1
ATOM 591 C C . SER A 1 73 ? 4.117 0.516 -14.708 1.00 74.56 73 SER A C 1
ATOM 593 O O . SER A 1 73 ? 4.126 1.732 -14.514 1.00 74.56 73 SER A O 1
ATOM 595 N N . ASN A 1 74 ? 3.024 -0.158 -15.044 1.00 66.06 74 ASN A N 1
ATOM 596 C CA . ASN A 1 74 ? 1.699 0.442 -15.092 1.00 66.06 74 ASN A CA 1
ATOM 597 C C . ASN A 1 74 ? 1.101 0.486 -13.681 1.00 66.06 74 ASN A C 1
ATOM 599 O O . ASN A 1 74 ? -0.011 0.010 -13.492 1.00 66.06 74 ASN A O 1
ATOM 603 N N . ILE A 1 75 ? 1.828 1.005 -12.686 1.00 62.66 75 ILE A N 1
ATOM 604 C CA . ILE A 1 75 ? 1.158 1.447 -11.459 1.00 62.66 75 ILE A CA 1
ATOM 605 C C . ILE A 1 75 ? 0.268 2.595 -11.911 1.00 62.66 75 ILE A C 1
ATOM 607 O O . ILE A 1 75 ? 0.765 3.657 -12.298 1.00 62.66 75 ILE A O 1
ATOM 611 N N . LEU A 1 76 ? -1.032 2.336 -11.978 1.00 64.38 76 LEU A N 1
ATOM 612 C CA . LEU A 1 76 ? -1.987 3.299 -12.491 1.00 64.38 76 LEU A CA 1
ATOM 613 C C . LEU A 1 76 ? -2.277 4.269 -11.354 1.00 64.38 76 LEU A C 1
ATOM 615 O O . LEU A 1 76 ? -3.105 3.997 -10.497 1.00 64.38 76 LEU A O 1
ATOM 619 N N . ILE A 1 77 ? -1.528 5.365 -11.299 1.00 75.75 77 ILE A N 1
ATOM 620 C CA . ILE A 1 77 ? -1.946 6.516 -10.507 1.00 75.75 77 ILE A CA 1
ATOM 621 C C . ILE A 1 77 ? -3.164 7.094 -11.229 1.00 75.75 77 ILE A C 1
ATOM 623 O O . ILE A 1 77 ? -3.056 7.433 -12.407 1.00 75.75 77 ILE A O 1
ATOM 627 N N . ASP A 1 78 ? -4.313 7.119 -10.553 1.00 75.81 78 ASP A N 1
ATOM 628 C CA . ASP A 1 78 ? -5.562 7.627 -11.126 1.00 75.81 78 ASP A CA 1
ATOM 629 C C . ASP A 1 78 ? -5.411 9.099 -11.551 1.00 75.81 78 ASP A C 1
ATOM 631 O O . ASP A 1 78 ? -4.676 9.858 -10.920 1.00 75.81 78 ASP A O 1
ATOM 635 N N . ASP A 1 79 ? -6.111 9.532 -12.602 1.00 69.19 79 ASP A N 1
ATOM 636 C CA . ASP A 1 79 ? -6.052 10.926 -13.073 1.00 69.19 79 ASP A CA 1
ATOM 637 C C . ASP A 1 79 ? -6.520 11.927 -11.998 1.00 69.19 79 ASP A C 1
ATOM 639 O O . ASP A 1 79 ? -6.111 13.090 -12.001 1.00 69.19 79 ASP A O 1
ATOM 643 N N . SER A 1 80 ? -7.369 11.474 -11.071 1.00 71.44 80 SER A N 1
ATOM 644 C CA . SER A 1 80 ? -7.856 12.237 -9.921 1.00 71.44 80 SER A CA 1
ATOM 645 C C . SER A 1 80 ? -7.047 12.012 -8.637 1.00 71.44 80 SER A C 1
ATOM 647 O O . SER A 1 80 ? -7.376 12.586 -7.597 1.00 71.44 80 SER A O 1
ATOM 649 N N . PHE A 1 81 ? -5.975 11.215 -8.693 1.00 79.62 81 PHE A N 1
ATOM 650 C CA . PHE A 1 81 ? -5.135 10.919 -7.540 1.00 79.62 81 PHE A CA 1
ATOM 651 C C . PHE A 1 81 ? -4.465 12.177 -6.983 1.00 79.62 81 PHE A C 1
ATOM 653 O O . 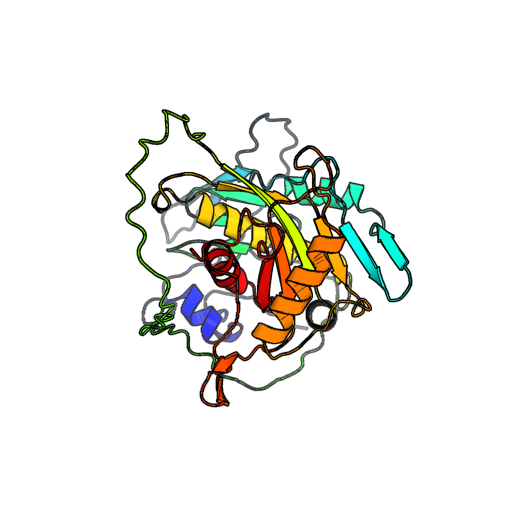PHE A 1 81 ? -3.926 13.016 -7.713 1.00 79.62 81 PHE A O 1
ATOM 660 N N . ALA A 1 82 ? -4.399 12.247 -5.656 1.00 73.69 82 ALA A N 1
ATOM 661 C CA . ALA A 1 82 ? -3.612 13.247 -4.960 1.00 73.69 82 ALA A CA 1
ATOM 662 C C . ALA A 1 82 ? -2.945 12.673 -3.706 1.00 73.69 82 ALA A C 1
ATOM 664 O O . ALA A 1 82 ? -3.471 11.762 -3.059 1.00 73.69 82 ALA A O 1
ATOM 665 N N . PHE A 1 83 ? -1.795 13.248 -3.352 1.00 82.69 83 PHE A N 1
ATOM 666 C CA . PHE A 1 83 ? -1.168 13.050 -2.052 1.00 82.69 83 PHE A CA 1
ATOM 667 C C . PHE A 1 83 ? -1.861 13.947 -1.029 1.00 82.69 83 PHE A C 1
ATOM 669 O O . PHE A 1 83 ? -2.027 15.149 -1.255 1.00 82.69 83 PHE A O 1
ATOM 676 N N . ILE A 1 84 ? -2.275 13.355 0.085 1.00 85.25 84 ILE A N 1
ATOM 677 C CA . ILE A 1 84 ? -3.082 14.015 1.109 1.00 85.25 84 ILE A CA 1
ATOM 678 C C . ILE A 1 84 ? -2.335 13.971 2.438 1.00 85.25 84 ILE A C 1
ATOM 680 O O . ILE A 1 84 ? -1.786 12.939 2.817 1.00 85.25 84 ILE A O 1
ATOM 684 N N . GLU A 1 85 ? -2.363 15.078 3.168 1.00 87.81 85 GLU A N 1
ATOM 685 C CA . GLU A 1 85 ? -1.928 15.142 4.557 1.00 87.81 85 GLU A CA 1
ATOM 686 C C . GLU A 1 85 ? -3.102 15.503 5.457 1.00 87.81 85 GLU A C 1
ATOM 688 O O . GLU A 1 85 ? -3.840 16.459 5.199 1.00 87.81 85 GLU A O 1
ATOM 693 N N . SER A 1 86 ? -3.254 14.746 6.540 1.00 86.94 86 SER A N 1
ATOM 694 C CA . SER A 1 86 ? -4.323 14.946 7.512 1.00 86.94 86 SER A CA 1
ATOM 695 C C . SER A 1 86 ? -3.763 15.180 8.909 1.00 86.94 86 SER A C 1
ATOM 697 O O . SER A 1 86 ? -2.968 14.399 9.433 1.00 86.94 86 SER A O 1
ATOM 699 N N . TYR A 1 87 ? -4.234 16.261 9.521 1.00 87.50 87 TYR A N 1
ATOM 700 C CA . TYR A 1 87 ? -3.943 16.700 10.884 1.00 87.50 87 TYR A CA 1
ATOM 701 C C . TYR A 1 87 ? -5.243 16.736 11.704 1.00 87.50 87 TYR A C 1
ATOM 703 O O . TYR A 1 87 ? -6.324 16.476 11.180 1.00 87.50 87 TYR A O 1
ATOM 711 N N . ASP A 1 88 ? -5.172 17.126 12.982 1.00 76.81 88 ASP A N 1
ATOM 712 C CA . ASP A 1 88 ? -6.332 17.101 13.898 1.00 76.81 88 ASP A CA 1
ATOM 713 C C . ASP A 1 88 ? -7.569 17.856 13.382 1.00 76.81 88 ASP A C 1
ATOM 715 O O . ASP A 1 88 ? -8.697 17.470 13.686 1.00 76.81 88 ASP A O 1
ATOM 719 N N . ASN A 1 89 ? -7.365 18.945 12.631 1.00 72.62 89 ASN A N 1
ATOM 720 C CA . ASN A 1 89 ? -8.434 19.855 12.202 1.00 72.62 89 ASN A CA 1
ATOM 721 C C . ASN A 1 89 ? -8.395 20.206 10.708 1.00 72.62 89 ASN A C 1
ATOM 723 O O . ASN A 1 89 ? -9.196 21.026 10.258 1.00 72.62 89 ASN A O 1
ATOM 727 N N . SER A 1 90 ? -7.465 19.638 9.944 1.00 80.31 90 SER A N 1
ATOM 728 C CA . SER A 1 90 ? -7.295 19.974 8.533 1.00 80.31 90 SER A CA 1
ATOM 729 C C . SER A 1 90 ? -6.817 18.772 7.742 1.00 80.31 90 SER A C 1
ATOM 731 O O . SER A 1 90 ? -5.834 18.131 8.104 1.00 80.31 90 SER A O 1
ATOM 733 N N . THR A 1 91 ? -7.493 18.528 6.629 1.00 83.75 91 THR A N 1
ATOM 734 C CA . THR A 1 91 ? -7.023 17.651 5.565 1.00 83.75 91 THR A CA 1
ATOM 735 C C . THR A 1 91 ? -6.697 18.543 4.384 1.00 83.75 91 THR A C 1
ATOM 737 O O . THR A 1 91 ? -7.549 19.320 3.947 1.00 83.75 91 THR A O 1
ATOM 740 N N . GLN A 1 92 ? -5.463 18.475 3.904 1.00 85.94 92 GLN A N 1
ATOM 741 C CA . GLN A 1 92 ? -4.986 19.285 2.792 1.00 85.94 92 GLN A CA 1
ATOM 742 C C . GLN A 1 92 ? -4.250 18.419 1.779 1.00 85.94 92 GLN A C 1
ATOM 744 O O . GLN A 1 92 ? -3.758 17.337 2.097 1.00 85.94 92 GLN A O 1
ATOM 749 N N . LEU A 1 93 ? -4.195 18.894 0.539 1.00 82.19 93 LEU A N 1
ATOM 750 C CA . LEU A 1 93 ? -3.314 18.297 -0.453 1.00 82.19 93 LEU A CA 1
ATOM 751 C C . LEU A 1 93 ? -1.871 18.637 -0.090 1.00 82.19 93 LEU A C 1
ATOM 753 O O . LEU A 1 93 ? -1.603 19.750 0.361 1.00 82.19 93 LEU A O 1
ATOM 757 N N . LEU A 1 94 ? -0.962 17.693 -0.310 1.00 78.69 94 LEU A N 1
ATOM 758 C CA . LEU A 1 94 ? 0.463 17.969 -0.200 1.00 78.69 94 LEU A CA 1
ATOM 759 C C . LEU A 1 94 ? 0.847 19.038 -1.235 1.00 78.69 94 LEU A C 1
ATOM 761 O O . LEU A 1 94 ? 0.426 18.963 -2.399 1.00 78.69 94 LEU A O 1
ATOM 765 N N . ASP A 1 95 ? 1.655 20.013 -0.822 1.00 70.38 95 ASP A N 1
ATOM 766 C CA . ASP A 1 95 ? 2.189 21.024 -1.733 1.00 70.38 95 ASP A CA 1
ATOM 767 C C . ASP A 1 95 ? 2.900 20.345 -2.914 1.00 70.38 95 ASP A C 1
ATOM 769 O O . ASP A 1 95 ? 3.564 19.317 -2.770 1.00 70.38 95 ASP A O 1
ATOM 773 N N . ASP A 1 96 ? 2.698 20.881 -4.118 1.00 70.25 96 ASP A N 1
ATOM 774 C CA . ASP A 1 96 ? 3.217 20.311 -5.365 1.00 70.25 96 ASP A CA 1
ATOM 775 C C . ASP A 1 96 ? 2.769 18.862 -5.668 1.00 70.25 96 ASP A C 1
ATOM 777 O O . ASP A 1 96 ? 3.351 18.219 -6.544 1.00 70.25 96 ASP A O 1
ATOM 781 N N . SER A 1 97 ? 1.691 18.350 -5.046 1.00 70.88 97 SER A N 1
ATOM 782 C CA . SER A 1 97 ? 1.176 16.982 -5.270 1.00 70.88 97 SER A CA 1
ATOM 783 C C . SER A 1 97 ? 1.078 16.612 -6.755 1.00 70.88 97 SER A C 1
ATOM 785 O O . SER A 1 97 ? 1.539 15.549 -7.161 1.00 70.88 97 SER A O 1
ATOM 787 N N . TYR A 1 98 ? 0.544 17.500 -7.600 1.00 71.62 98 TYR A N 1
ATOM 788 C CA . TYR A 1 98 ? 0.456 17.257 -9.046 1.00 71.62 98 TYR A CA 1
ATOM 789 C C . TYR A 1 98 ? 1.835 17.083 -9.711 1.00 71.62 98 TYR A C 1
ATOM 791 O O . TYR A 1 98 ? 2.023 16.201 -10.548 1.00 71.62 98 TYR A O 1
ATOM 799 N N . GLN A 1 99 ? 2.822 17.897 -9.327 1.00 72.69 99 GLN A N 1
ATOM 800 C CA . GLN A 1 99 ? 4.185 17.802 -9.857 1.00 72.69 99 GLN A CA 1
ATOM 801 C C . GLN A 1 99 ? 4.880 16.531 -9.354 1.00 72.69 99 GLN A C 1
ATOM 803 O O . GLN A 1 99 ? 5.553 15.860 -10.134 1.00 72.69 99 GLN A O 1
ATOM 808 N N . LEU A 1 100 ? 4.665 16.157 -8.087 1.00 74.81 100 LEU A N 1
ATOM 809 C CA . LEU A 1 100 ? 5.163 14.909 -7.506 1.00 74.81 100 LEU A CA 1
ATOM 810 C C . LEU A 1 100 ? 4.576 13.686 -8.214 1.00 74.81 100 LEU A C 1
ATOM 812 O O . LEU A 1 100 ? 5.314 12.757 -8.531 1.00 74.81 100 LEU A O 1
ATOM 816 N N . VAL A 1 101 ? 3.277 13.694 -8.530 1.00 74.62 101 VAL A N 1
ATOM 817 C CA . VAL A 1 101 ? 2.640 12.631 -9.322 1.00 74.62 101 VAL A CA 1
ATOM 818 C C . VAL A 1 101 ? 3.318 12.507 -10.682 1.00 74.62 101 VAL A C 1
ATOM 820 O O . VAL A 1 101 ? 3.732 11.413 -11.058 1.00 74.62 101 VAL A O 1
ATOM 823 N N . GLN A 1 102 ? 3.514 13.617 -11.399 1.00 72.62 102 GLN A N 1
ATOM 824 C CA . GLN A 1 102 ? 4.208 13.598 -12.690 1.00 72.62 102 GLN A CA 1
ATOM 825 C C . GLN A 1 102 ? 5.660 13.118 -12.575 1.00 72.62 102 GLN A C 1
ATOM 827 O O . GLN A 1 102 ? 6.138 12.380 -13.439 1.00 72.62 102 GLN A O 1
ATOM 832 N N . GLN A 1 103 ? 6.358 13.517 -11.511 1.00 76.56 103 GLN A N 1
ATOM 833 C CA . GLN A 1 103 ? 7.728 13.103 -11.241 1.00 76.56 103 GLN A CA 1
ATOM 834 C C . GLN A 1 103 ? 7.808 11.593 -10.988 1.00 76.56 103 GLN A C 1
ATOM 836 O O . GLN A 1 103 ? 8.614 10.916 -11.627 1.00 76.56 103 GLN A O 1
ATOM 841 N N . TYR A 1 104 ? 6.972 11.056 -10.097 1.00 78.00 104 TYR A N 1
ATOM 842 C CA . TYR A 1 104 ? 7.014 9.653 -9.684 1.00 78.00 104 TYR A CA 1
ATOM 843 C C . TYR A 1 104 ? 6.390 8.696 -10.705 1.00 78.00 104 TYR A C 1
ATOM 845 O O . TYR A 1 104 ? 6.880 7.575 -10.861 1.00 78.00 104 TYR A O 1
ATOM 853 N N . ALA A 1 105 ? 5.379 9.126 -11.466 1.00 71.00 105 ALA A N 1
ATOM 854 C CA . ALA A 1 105 ? 4.715 8.298 -12.476 1.00 71.00 105 ALA A CA 1
ATOM 855 C C . ALA A 1 105 ? 5.677 7.761 -13.550 1.00 71.00 105 ALA A C 1
ATOM 857 O O . ALA A 1 105 ? 5.390 6.753 -14.192 1.00 71.00 105 ALA A O 1
ATOM 858 N N . ASP A 1 106 ? 6.823 8.411 -13.772 1.00 74.31 106 ASP A N 1
ATOM 859 C CA . ASP A 1 106 ? 7.832 8.015 -14.762 1.00 74.31 106 ASP A CA 1
ATOM 860 C C . ASP A 1 106 ? 9.013 7.209 -14.181 1.00 74.31 106 ASP A C 1
ATOM 862 O O . ASP A 1 106 ? 9.961 6.879 -14.912 1.00 74.31 106 ASP A O 1
ATOM 866 N N . CYS A 1 107 ? 8.956 6.871 -12.889 1.00 77.00 107 CYS A N 1
ATOM 867 C CA . CYS A 1 107 ? 10.073 6.295 -12.142 1.00 77.00 107 CYS A CA 1
ATOM 868 C C . CYS A 1 107 ? 10.005 4.790 -11.908 1.00 77.00 107 CYS A C 1
ATOM 870 O O . CYS A 1 107 ? 11.051 4.190 -11.658 1.00 77.00 107 CYS A O 1
ATOM 872 N N . PHE A 1 108 ? 8.826 4.180 -12.013 1.00 79.50 108 PHE A N 1
ATOM 873 C CA . PHE A 1 108 ? 8.644 2.763 -11.713 1.00 79.50 108 PHE A CA 1
ATOM 874 C C . PHE A 1 108 ? 8.725 1.907 -12.973 1.00 79.50 108 PHE A C 1
ATOM 876 O O . PHE A 1 108 ? 8.070 2.172 -13.982 1.00 79.50 108 PHE A O 1
ATOM 883 N N . TYR A 1 109 ? 9.544 0.864 -12.912 1.00 79.00 109 TYR A N 1
ATOM 884 C CA . TYR A 1 109 ? 9.782 -0.078 -13.999 1.00 79.00 109 TYR A CA 1
ATOM 885 C C . TYR A 1 109 ? 9.677 -1.506 -13.479 1.00 79.00 109 TYR A C 1
ATOM 887 O O . TYR A 1 109 ? 9.794 -1.743 -12.278 1.00 79.00 109 TYR A O 1
ATOM 895 N N . ARG A 1 110 ? 9.448 -2.463 -14.374 1.00 78.81 110 ARG A N 1
ATOM 896 C CA . ARG A 1 110 ? 9.422 -3.884 -14.045 1.00 78.81 110 ARG A CA 1
ATOM 897 C C . ARG A 1 110 ? 9.790 -4.774 -15.227 1.00 78.81 110 ARG A C 1
ATOM 899 O O . ARG A 1 110 ? 9.729 -4.354 -16.381 1.00 78.81 110 ARG A O 1
ATOM 906 N N . ASN A 1 111 ? 10.126 -6.016 -14.928 1.00 77.44 111 ASN A N 1
ATOM 907 C CA . ASN A 1 111 ? 10.095 -7.147 -15.848 1.00 77.44 111 ASN A CA 1
ATOM 908 C C . ASN A 1 111 ? 9.361 -8.312 -15.162 1.00 77.44 111 ASN A C 1
ATOM 910 O O . ASN A 1 111 ? 8.746 -8.113 -14.117 1.00 77.44 111 ASN A O 1
ATOM 914 N N . ASP A 1 112 ? 9.417 -9.514 -15.728 1.00 74.25 112 ASP A N 1
ATOM 915 C CA . ASP A 1 112 ? 8.680 -10.670 -15.191 1.00 74.25 112 ASP A CA 1
ATOM 916 C C . ASP A 1 112 ? 9.194 -11.152 -13.826 1.00 74.25 112 ASP A C 1
ATOM 918 O O . ASP A 1 112 ? 8.514 -11.899 -13.130 1.00 74.25 112 ASP A O 1
ATOM 922 N N . HIS A 1 113 ? 10.385 -10.705 -13.428 1.00 71.88 113 HIS A N 1
ATOM 923 C CA . HIS A 1 113 ? 11.073 -11.169 -12.230 1.00 71.88 113 HIS A CA 1
ATOM 924 C C . HIS A 1 113 ? 11.334 -10.048 -11.231 1.00 71.88 113 HIS A C 1
ATOM 926 O O . HIS A 1 113 ? 11.803 -10.339 -10.139 1.00 71.88 113 HIS A O 1
ATOM 932 N N . ALA A 1 114 ? 11.119 -8.784 -11.602 1.00 73.44 114 ALA A N 1
ATOM 933 C CA . ALA A 1 114 ? 11.619 -7.668 -10.826 1.00 73.44 114 ALA A CA 1
ATOM 934 C C . ALA A 1 114 ? 10.897 -6.346 -11.033 1.00 73.44 114 ALA A C 1
ATOM 936 O O . ALA A 1 114 ? 10.476 -6.015 -12.134 1.00 73.44 114 ALA A O 1
ATOM 937 N N . ALA A 1 115 ? 10.822 -5.573 -9.951 1.00 76.38 115 ALA A N 1
ATOM 938 C CA . ALA A 1 115 ? 10.259 -4.234 -9.877 1.00 76.38 115 ALA A CA 1
ATOM 939 C C . ALA A 1 115 ? 11.367 -3.267 -9.453 1.00 76.38 115 ALA A C 1
ATOM 941 O O . ALA A 1 115 ? 12.205 -3.619 -8.627 1.00 76.38 115 ALA A O 1
ATOM 942 N N . PHE A 1 116 ? 11.384 -2.084 -10.061 1.00 75.56 116 PHE A N 1
ATOM 943 C CA . PHE A 1 116 ? 12.459 -1.104 -9.986 1.00 75.56 116 PHE A CA 1
ATOM 944 C C . PHE A 1 116 ? 11.911 0.304 -9.757 1.00 75.56 116 PHE A C 1
ATOM 946 O O . PHE A 1 116 ? 11.017 0.744 -10.478 1.00 75.56 116 PHE A O 1
ATOM 953 N N . ASP A 1 117 ? 12.503 1.033 -8.815 1.00 77.81 117 ASP A N 1
ATOM 954 C CA . ASP A 1 117 ? 12.366 2.486 -8.671 1.00 77.81 117 ASP A CA 1
ATOM 955 C C . ASP A 1 117 ? 13.643 3.165 -9.191 1.00 77.81 117 ASP A C 1
ATOM 957 O O . ASP A 1 117 ? 14.735 2.894 -8.697 1.00 77.81 117 ASP A O 1
ATOM 961 N N . LEU A 1 118 ? 13.517 4.037 -10.199 1.00 74.00 118 LEU A N 1
ATOM 962 C CA . LEU A 1 118 ? 14.637 4.718 -10.862 1.00 74.00 118 LEU A CA 1
ATOM 963 C C . LEU A 1 118 ? 14.640 6.252 -10.681 1.00 74.00 118 LEU A C 1
ATOM 965 O O . LEU A 1 118 ? 15.296 6.952 -11.462 1.00 74.00 118 LEU A O 1
ATOM 969 N N . CYS A 1 119 ? 13.916 6.793 -9.697 1.00 66.19 119 CYS A N 1
ATOM 970 C CA . CYS A 1 119 ? 13.608 8.228 -9.617 1.00 66.19 119 CYS A CA 1
ATOM 971 C C . CYS A 1 119 ? 14.817 9.138 -9.343 1.00 66.19 119 CYS A C 1
ATOM 973 O O . CYS A 1 119 ? 15.012 10.138 -10.032 1.00 66.19 119 CYS A O 1
ATOM 975 N N . GLU A 1 120 ? 15.698 8.756 -8.415 1.00 62.44 120 GLU A N 1
ATOM 976 C CA . GLU A 1 120 ? 1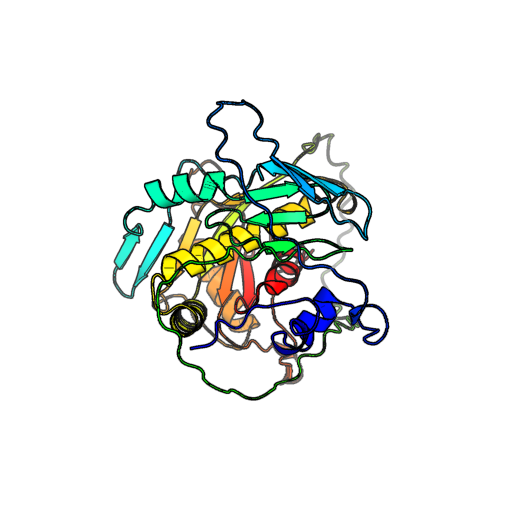6.906 9.538 -8.077 1.00 62.44 120 GLU A CA 1
ATOM 977 C C . GLU A 1 120 ? 18.216 8.791 -8.378 1.00 62.44 120 GLU A C 1
ATOM 979 O O . GLU A 1 120 ? 19.295 9.160 -7.916 1.00 62.44 120 GLU A O 1
ATOM 984 N N . GLY A 1 121 ? 18.149 7.719 -9.173 1.00 50.41 121 GLY A N 1
ATOM 985 C CA . GLY A 1 121 ? 19.309 6.880 -9.493 1.00 50.41 121 GLY A CA 1
ATOM 986 C C . GLY A 1 121 ? 19.779 5.963 -8.357 1.00 50.41 121 GLY A C 1
ATOM 987 O O . GLY A 1 121 ? 20.801 5.305 -8.525 1.00 50.41 121 GLY A O 1
ATOM 988 N N . GLY A 1 122 ? 19.051 5.912 -7.239 1.00 46.84 122 GLY A N 1
ATOM 989 C CA . GLY A 1 122 ? 19.062 4.772 -6.323 1.00 46.84 122 GLY A CA 1
ATOM 990 C C . GLY A 1 122 ? 18.046 3.753 -6.817 1.00 46.8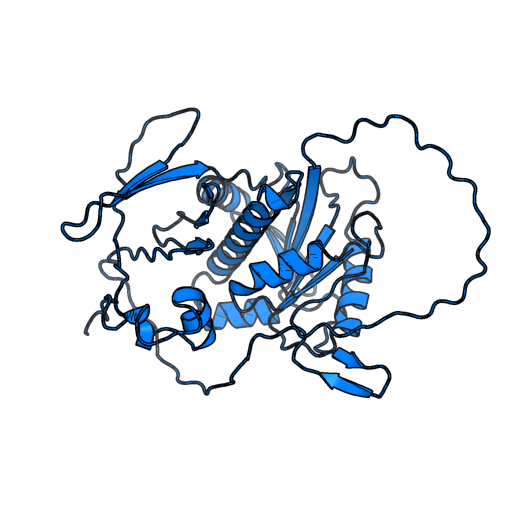4 122 GLY A C 1
ATOM 991 O O . GLY A 1 122 ? 16.928 4.152 -7.146 1.00 46.84 122 GLY A O 1
ATOM 992 N N . ILE A 1 123 ? 18.470 2.497 -6.929 1.00 46.81 123 ILE A N 1
ATOM 993 C CA . ILE A 1 123 ? 17.699 1.424 -7.547 1.00 46.81 123 ILE A CA 1
ATOM 994 C C . ILE A 1 123 ? 17.385 0.364 -6.499 1.00 46.81 123 ILE A C 1
ATOM 996 O O . ILE A 1 123 ? 18.304 -0.216 -5.928 1.00 46.81 123 ILE A O 1
ATOM 1000 N N . GLN A 1 124 ? 16.099 0.097 -6.291 1.00 48.81 124 GLN A N 1
ATOM 1001 C CA . GLN A 1 124 ? 15.620 -1.010 -5.468 1.00 48.81 124 GLN A CA 1
ATOM 1002 C C . GLN A 1 124 ? 15.025 -2.069 -6.399 1.00 48.81 124 GLN A C 1
ATOM 1004 O O . GLN A 1 124 ? 14.105 -1.751 -7.150 1.00 48.81 124 GLN A O 1
ATOM 1009 N N . ARG A 1 125 ? 15.604 -3.278 -6.413 1.00 49.47 125 ARG A N 1
ATOM 1010 C CA . ARG A 1 125 ? 15.142 -4.436 -7.196 1.00 49.47 125 ARG A CA 1
ATOM 1011 C C . ARG A 1 125 ? 14.358 -5.381 -6.287 1.00 49.47 125 ARG A C 1
ATOM 1013 O O . ARG A 1 125 ? 14.770 -5.627 -5.162 1.00 49.47 125 ARG A O 1
ATOM 1020 N N . PHE A 1 126 ? 13.304 -5.979 -6.825 1.00 50.44 126 PHE A N 1
ATOM 1021 C CA . PHE A 1 126 ? 12.621 -7.144 -6.253 1.00 50.44 126 PHE A CA 1
ATOM 1022 C C . PHE A 1 126 ? 12.850 -8.380 -7.143 1.00 50.44 126 PHE A C 1
ATOM 1024 O O . PHE A 1 126 ? 13.082 -8.188 -8.329 1.00 50.44 126 PHE A O 1
ATOM 1031 N N . GLY A 1 127 ? 12.835 -9.621 -6.642 1.00 43.66 127 GLY A N 1
ATOM 1032 C CA . GLY A 1 127 ? 12.888 -10.821 -7.499 1.00 43.66 127 GLY A CA 1
ATOM 1033 C C . GLY A 1 127 ? 13.483 -12.078 -6.871 1.00 43.66 127 GLY A C 1
ATOM 1034 O O . GLY A 1 127 ? 14.204 -12.006 -5.887 1.00 43.66 127 GLY A O 1
ATOM 1035 N N . SER A 1 128 ? 13.192 -13.240 -7.462 1.00 40.97 128 SER A N 1
ATOM 1036 C CA . SER A 1 128 ? 13.369 -14.560 -6.834 1.00 40.97 128 SER A CA 1
ATOM 1037 C C . SER A 1 128 ? 14.753 -15.214 -6.974 1.00 40.97 128 SER A C 1
ATOM 1039 O O . SER A 1 128 ? 14.879 -16.390 -6.645 1.00 40.97 128 SER A O 1
ATOM 1041 N N . SER A 1 129 ? 15.780 -14.538 -7.508 1.00 40.19 129 SER A N 1
ATOM 1042 C CA . SER A 1 129 ? 17.048 -15.242 -7.806 1.00 40.19 129 SER A CA 1
ATOM 1043 C C . SER A 1 129 ? 18.326 -14.410 -7.972 1.00 40.19 129 SER A C 1
ATOM 1045 O O . SER A 1 129 ? 19.392 -14.998 -8.137 1.00 40.19 129 SER A O 1
ATOM 1047 N N . SER A 1 130 ? 18.290 -13.071 -7.944 1.00 40.97 130 SER A N 1
ATOM 1048 C CA . SER A 1 130 ? 19.516 -12.247 -7.865 1.00 40.97 130 SER A CA 1
ATOM 1049 C C . SER A 1 130 ? 19.177 -10.826 -7.424 1.00 40.97 130 SER A C 1
ATOM 1051 O O . SER A 1 130 ? 18.165 -10.277 -7.858 1.00 40.97 130 SER A O 1
ATOM 1053 N N . HIS A 1 131 ? 20.039 -10.191 -6.638 1.00 45.59 131 HIS A N 1
ATOM 1054 C CA . HIS A 1 131 ? 19.835 -8.817 -6.173 1.00 45.59 131 HIS A CA 1
ATOM 1055 C C . HIS A 1 131 ? 20.793 -7.867 -6.880 1.00 45.59 131 HIS A C 1
ATOM 1057 O O . HIS A 1 131 ? 21.942 -8.206 -7.136 1.00 45.59 131 HIS A O 1
ATOM 1063 N N . VAL A 1 132 ? 20.309 -6.686 -7.265 1.00 42.31 132 VAL A N 1
ATOM 1064 C CA . VAL A 1 132 ? 21.123 -5.672 -7.950 1.00 42.31 132 VAL A CA 1
ATOM 1065 C C . VAL A 1 132 ? 21.048 -4.392 -7.136 1.00 42.31 132 VAL A C 1
ATOM 1067 O O . VAL A 1 132 ? 20.029 -3.704 -7.156 1.00 42.31 132 VAL A O 1
ATOM 1070 N N . LEU A 1 133 ? 22.134 -4.084 -6.428 1.00 42.50 133 LEU A N 1
ATOM 1071 C CA . LEU A 1 133 ? 22.309 -2.837 -5.692 1.00 42.50 133 LEU A CA 1
ATOM 1072 C C . LEU A 1 133 ? 23.097 -1.863 -6.569 1.00 42.50 133 LEU A C 1
ATOM 1074 O O . LEU A 1 133 ? 24.280 -2.067 -6.829 1.00 42.50 133 LEU A O 1
ATOM 1078 N N . ILE A 1 134 ? 22.445 -0.800 -7.043 1.00 41.97 134 ILE A N 1
ATOM 1079 C CA . ILE A 1 134 ? 23.111 0.258 -7.814 1.00 41.97 134 ILE A CA 1
ATOM 1080 C C . ILE A 1 134 ? 23.158 1.516 -6.953 1.00 41.97 134 ILE A C 1
ATOM 1082 O O . ILE A 1 134 ? 22.146 2.193 -6.764 1.00 41.97 134 ILE A O 1
ATOM 1086 N N . TYR A 1 135 ? 24.352 1.851 -6.464 1.00 39.09 135 TYR A N 1
ATOM 1087 C CA . TYR A 1 135 ? 24.617 3.140 -5.834 1.00 39.09 135 TYR A CA 1
ATOM 1088 C C . TYR A 1 135 ? 25.138 4.141 -6.869 1.00 39.09 135 TYR A C 1
ATOM 1090 O O . TYR A 1 135 ? 26.013 3.839 -7.688 1.00 39.09 135 TYR A O 1
ATOM 1098 N N . ARG A 1 136 ? 24.629 5.374 -6.825 1.00 37.31 136 ARG A N 1
ATOM 1099 C CA . ARG A 1 136 ? 25.216 6.491 -7.566 1.00 37.31 136 ARG A CA 1
ATOM 1100 C C . ARG A 1 136 ? 26.314 7.110 -6.713 1.00 37.31 136 ARG A C 1
ATOM 1102 O O . ARG A 1 136 ? 26.028 7.595 -5.627 1.00 37.31 136 ARG A O 1
ATOM 1109 N N . ASN A 1 137 ? 27.533 7.201 -7.247 1.00 32.53 137 ASN A N 1
ATOM 1110 C CA . ASN A 1 137 ? 28.586 8.020 -6.645 1.00 32.53 137 ASN A CA 1
ATOM 1111 C C . ASN A 1 137 ? 28.080 9.466 -6.494 1.00 32.53 137 ASN A C 1
ATOM 1113 O O . ASN A 1 137 ? 27.965 10.211 -7.473 1.00 32.53 137 ASN A O 1
ATOM 1117 N N . ARG A 1 138 ? 27.707 9.832 -5.266 1.00 35.50 138 ARG A N 1
ATOM 1118 C CA . ARG A 1 138 ? 27.249 11.166 -4.893 1.00 35.50 138 ARG A CA 1
ATOM 1119 C C . ARG A 1 138 ? 28.503 11.985 -4.611 1.00 35.50 138 ARG A C 1
ATOM 1121 O O . ARG A 1 138 ? 29.126 11.844 -3.564 1.00 35.50 138 ARG A O 1
ATOM 1128 N N . THR A 1 139 ? 28.919 12.808 -5.569 1.00 30.94 139 THR A N 1
ATOM 1129 C CA . THR A 1 139 ? 29.831 13.913 -5.265 1.00 30.94 139 THR A CA 1
ATOM 1130 C C . THR A 1 139 ? 29.111 14.830 -4.285 1.00 30.94 139 THR A C 1
ATOM 1132 O O . THR A 1 139 ? 28.115 15.440 -4.662 1.00 30.94 139 THR A O 1
ATOM 1135 N N . THR A 1 140 ? 29.595 14.816 -3.040 1.00 33.78 140 THR A N 1
ATOM 1136 C CA . THR A 1 140 ? 29.399 15.795 -1.959 1.00 33.78 140 THR A CA 1
ATOM 1137 C C . THR A 1 140 ? 28.001 16.399 -1.829 1.00 33.78 140 THR A C 1
ATOM 1139 O O . THR A 1 140 ? 27.687 17.361 -2.515 1.00 33.78 140 THR A O 1
ATOM 1142 N N . ASP A 1 141 ? 27.221 15.905 -0.864 1.00 30.88 141 ASP A N 1
ATOM 1143 C CA . ASP A 1 141 ? 26.506 16.797 0.054 1.00 30.88 141 ASP A CA 1
ATOM 1144 C C . ASP A 1 141 ? 26.154 16.087 1.367 1.00 30.88 141 ASP A C 1
ATOM 1146 O O . ASP A 1 141 ? 25.924 14.879 1.416 1.00 30.88 141 ASP A O 1
ATOM 1150 N N . SER A 1 142 ? 26.234 16.860 2.442 1.00 32.88 142 SER A N 1
ATOM 1151 C CA . SER A 1 142 ? 26.673 16.431 3.769 1.00 32.88 142 SER A CA 1
ATOM 1152 C C . SER A 1 142 ? 25.575 15.960 4.735 1.00 32.88 142 SER A C 1
ATOM 1154 O O . SER A 1 142 ? 24.448 16.460 4.724 1.00 32.88 142 SER A O 1
ATOM 1156 N N . ALA A 1 143 ? 26.052 15.141 5.682 1.00 30.45 143 ALA A N 1
ATOM 1157 C CA . ALA A 1 143 ? 25.594 14.896 7.057 1.00 30.45 143 ALA A CA 1
ATOM 1158 C C . ALA A 1 143 ? 24.535 13.801 7.302 1.00 30.45 143 ALA A C 1
ATOM 1160 O O . ALA A 1 143 ? 23.344 14.003 7.088 1.00 30.45 143 ALA A O 1
ATOM 1161 N N . ALA A 1 144 ? 24.996 12.696 7.903 1.00 27.61 144 ALA A N 1
ATOM 1162 C CA . ALA A 1 144 ? 24.209 11.791 8.740 1.00 27.61 144 ALA A CA 1
ATOM 1163 C C . ALA A 1 144 ? 24.978 11.541 10.056 1.00 27.61 144 ALA A C 1
ATOM 1165 O O . ALA A 1 144 ? 26.197 11.339 9.997 1.00 27.61 144 ALA A O 1
ATOM 1166 N N . PRO A 1 145 ? 24.324 11.569 11.230 1.00 29.69 145 PRO A N 1
ATOM 1167 C CA . PRO A 1 145 ? 24.896 11.071 12.469 1.00 29.69 145 PRO A CA 1
ATOM 1168 C C . PRO A 1 145 ? 24.517 9.600 12.695 1.00 29.69 145 PRO A C 1
ATOM 1170 O O . PRO A 1 145 ? 23.403 9.167 12.416 1.00 29.69 145 PRO A O 1
ATOM 1173 N N . SER A 1 146 ? 25.478 8.842 13.215 1.00 31.48 146 SER A N 1
ATOM 1174 C CA . SER A 1 146 ? 25.354 7.454 13.654 1.00 31.48 146 SER A CA 1
ATOM 1175 C C . SER A 1 146 ? 24.601 7.350 14.980 1.00 31.48 146 SER A C 1
ATOM 1177 O O . SER A 1 146 ? 24.960 8.047 15.932 1.00 31.48 146 SER A O 1
ATOM 1179 N N . THR A 1 147 ? 23.677 6.400 15.097 1.00 26.14 147 THR A N 1
ATOM 1180 C CA . THR A 1 147 ? 23.218 5.903 16.401 1.00 26.14 147 THR A CA 1
ATOM 1181 C C . THR A 1 147 ? 23.061 4.389 16.381 1.00 26.14 147 THR A C 1
ATOM 1183 O O . THR A 1 147 ? 22.361 3.840 15.538 1.00 26.14 147 THR A O 1
ATOM 1186 N N . ASN A 1 148 ? 23.727 3.751 17.345 1.00 30.89 148 ASN A N 1
ATOM 1187 C CA . ASN A 1 148 ? 23.617 2.341 17.699 1.00 30.89 148 ASN A CA 1
ATOM 1188 C C . ASN A 1 148 ? 22.218 2.042 18.249 1.00 30.89 148 ASN A C 1
ATOM 1190 O O . ASN A 1 148 ? 21.784 2.746 19.163 1.00 30.89 148 ASN A O 1
ATOM 1194 N N . GLN A 1 149 ? 21.564 0.973 17.786 1.00 29.50 149 GLN A N 1
ATOM 1195 C CA . GLN A 1 149 ? 20.482 0.340 18.540 1.00 29.50 149 GLN A CA 1
ATOM 1196 C C . GLN A 1 149 ? 20.342 -1.156 18.216 1.00 29.50 149 GLN A C 1
ATOM 1198 O O . GLN A 1 149 ? 20.083 -1.551 17.086 1.00 29.50 149 GLN A O 1
ATOM 1203 N N . THR A 1 150 ? 20.610 -1.902 19.286 1.00 25.97 150 THR A N 1
ATOM 1204 C CA . THR A 1 150 ? 20.231 -3.251 19.731 1.00 25.97 150 THR A CA 1
ATOM 1205 C C . THR A 1 150 ? 19.338 -4.130 18.855 1.00 25.97 150 THR A C 1
ATOM 1207 O O . THR A 1 150 ? 18.242 -3.736 18.461 1.00 25.97 150 THR A O 1
ATOM 1210 N N . ASP A 1 151 ? 19.828 -5.361 18.701 1.00 25.97 151 ASP A N 1
ATOM 1211 C CA . ASP A 1 151 ? 19.236 -6.538 18.069 1.00 25.97 151 ASP A CA 1
ATOM 1212 C C . ASP A 1 151 ? 17.898 -6.976 18.679 1.00 25.97 151 ASP A C 1
ATOM 1214 O O . ASP A 1 151 ? 17.805 -7.228 19.882 1.00 25.97 151 ASP A O 1
ATOM 1218 N N . GLU A 1 152 ? 16.909 -7.202 17.815 1.00 26.72 152 GLU A N 1
ATOM 1219 C CA . GLU A 1 152 ? 15.850 -8.185 18.044 1.00 26.72 152 GLU A CA 1
ATOM 1220 C C . GLU A 1 152 ? 15.769 -9.105 16.818 1.00 26.72 152 GLU A C 1
ATOM 1222 O O . GLU A 1 152 ? 15.565 -8.667 15.684 1.00 26.72 152 GLU A O 1
ATOM 1227 N N . ASN A 1 153 ? 15.993 -10.396 17.061 1.00 25.45 153 ASN A N 1
ATOM 1228 C CA . ASN A 1 153 ? 15.970 -11.454 16.059 1.00 25.45 153 ASN A CA 1
ATOM 1229 C C . ASN A 1 153 ? 14.518 -11.766 15.677 1.00 25.45 153 ASN A C 1
ATOM 1231 O O . ASN A 1 153 ? 13.811 -12.432 16.434 1.00 25.45 153 ASN A O 1
ATOM 1235 N N . VAL A 1 154 ? 14.078 -11.317 14.501 1.00 28.12 154 VAL A N 1
ATOM 1236 C CA . VAL A 1 154 ? 12.802 -11.738 13.906 1.00 28.12 154 VAL A CA 1
ATOM 1237 C C . VAL A 1 154 ? 13.081 -12.915 12.977 1.00 28.12 154 VAL A C 1
ATOM 1239 O O . VAL A 1 154 ? 13.634 -12.749 11.892 1.00 28.12 154 VAL A O 1
ATOM 1242 N N . ILE A 1 155 ? 12.739 -14.115 13.442 1.00 24.03 155 ILE A N 1
ATOM 1243 C CA . ILE A 1 155 ? 12.807 -15.357 12.667 1.00 24.03 155 ILE A CA 1
ATOM 1244 C C . ILE A 1 155 ? 11.525 -15.466 11.835 1.00 24.03 155 ILE A C 1
ATOM 1246 O O . ILE A 1 155 ? 10.417 -15.398 12.369 1.00 24.03 155 ILE A O 1
ATOM 1250 N N . PHE A 1 156 ? 11.701 -15.621 10.525 1.00 29.55 156 PHE A N 1
ATOM 1251 C CA . PHE A 1 156 ? 10.650 -15.862 9.541 1.00 29.55 156 PHE A CA 1
ATOM 1252 C C . PHE A 1 156 ? 10.297 -17.354 9.524 1.00 29.55 156 PHE A C 1
ATOM 1254 O O . PHE A 1 156 ? 11.007 -18.126 8.899 1.00 29.55 156 PHE A O 1
ATOM 1261 N N . GLU A 1 157 ? 9.191 -17.755 10.147 1.00 26.50 157 GLU A N 1
ATOM 1262 C CA . GLU A 1 157 ? 8.485 -18.996 9.793 1.00 26.50 157 GLU A CA 1
ATOM 1263 C C . GLU A 1 157 ? 6.991 -18.852 10.121 1.00 26.50 157 GLU A C 1
ATOM 1265 O O . GLU A 1 157 ? 6.618 -18.831 11.297 1.00 26.50 157 GLU A O 1
ATOM 1270 N N . PRO A 1 158 ? 6.093 -18.759 9.124 1.00 31.61 158 PRO A N 1
ATOM 1271 C CA . PRO A 1 158 ? 4.677 -18.954 9.362 1.00 31.61 158 PRO A CA 1
ATOM 1272 C C . PRO A 1 158 ? 4.385 -20.455 9.298 1.00 31.61 158 PRO A C 1
ATOM 1274 O O . PRO A 1 158 ? 4.024 -20.984 8.246 1.00 31.61 158 PRO A O 1
ATOM 1277 N N . ASP A 1 159 ? 4.513 -21.146 10.429 1.00 26.88 159 ASP A N 1
ATOM 1278 C CA . ASP A 1 159 ? 3.973 -22.499 10.561 1.00 26.88 159 ASP A CA 1
ATOM 1279 C C . ASP A 1 159 ? 2.458 -22.389 10.810 1.00 26.88 159 ASP A C 1
ATOM 1281 O O . ASP A 1 159 ? 1.956 -22.242 11.929 1.00 26.88 159 ASP A O 1
ATOM 1285 N N . MET A 1 160 ? 1.713 -22.329 9.706 1.00 35.50 160 MET A N 1
ATOM 1286 C CA . MET A 1 160 ? 0.274 -22.081 9.660 1.00 35.50 160 MET A CA 1
ATOM 1287 C C . MET A 1 160 ? -0.505 -23.370 9.968 1.00 35.50 160 MET A C 1
ATOM 1289 O O . MET A 1 160 ? -1.171 -23.950 9.110 1.00 35.50 160 MET A O 1
ATOM 1293 N N . ALA A 1 161 ? -0.432 -23.842 11.212 1.00 31.45 161 ALA A N 1
ATOM 1294 C CA . ALA A 1 161 ? -1.264 -24.944 11.682 1.00 31.45 161 ALA A CA 1
ATOM 1295 C C . ALA A 1 161 ? -2.651 -24.437 12.125 1.00 31.45 161 ALA A C 1
ATOM 1297 O O . ALA A 1 161 ? -2.844 -23.972 13.245 1.00 31.45 161 ALA A O 1
ATOM 1298 N N . ALA A 1 162 ? -3.611 -24.570 11.206 1.00 32.22 162 ALA A N 1
ATOM 1299 C CA . ALA A 1 162 ? -5.046 -24.775 11.426 1.00 32.22 162 ALA A CA 1
ATOM 1300 C C . ALA A 1 162 ? -5.749 -23.891 12.479 1.00 32.22 162 ALA A C 1
ATOM 1302 O O . ALA A 1 162 ? -5.972 -24.293 13.622 1.00 32.22 162 ALA A O 1
ATOM 1303 N N . TYR A 1 163 ? -6.267 -22.747 12.032 1.00 29.12 163 TYR A N 1
ATOM 1304 C CA . TYR A 1 163 ? -7.433 -22.125 12.655 1.00 29.12 163 TYR A CA 1
ATOM 1305 C C . TYR A 1 163 ? -8.660 -22.369 11.769 1.00 29.12 163 TYR A C 1
ATOM 1307 O O . TYR A 1 163 ? -8.916 -21.629 10.825 1.00 29.12 163 TYR A O 1
ATOM 1315 N N . GLU A 1 164 ? -9.415 -23.431 12.059 1.00 25.66 164 GLU A N 1
ATOM 1316 C CA . GLU A 1 164 ? -10.772 -23.596 11.530 1.00 25.66 164 GLU A CA 1
ATOM 1317 C C . GLU A 1 164 ? -11.761 -22.850 12.443 1.00 25.66 164 GLU A C 1
ATOM 1319 O O . GLU A 1 164 ? -11.908 -23.210 13.618 1.00 25.66 164 GLU A O 1
ATOM 1324 N N . PRO A 1 165 ? -12.488 -21.830 11.956 1.00 30.61 165 PRO A N 1
ATOM 1325 C CA . PRO A 1 165 ? -13.606 -21.276 12.696 1.00 30.61 165 PRO A CA 1
ATOM 1326 C C . PRO A 1 165 ? -14.821 -22.199 12.536 1.00 30.61 165 PRO A C 1
ATOM 1328 O O . PRO A 1 165 ? -15.423 -22.300 11.468 1.00 30.61 165 PRO A O 1
ATOM 1331 N N . THR A 1 166 ? -15.222 -22.854 13.624 1.00 25.98 166 THR A N 1
ATOM 1332 C CA . THR A 1 166 ? -16.477 -23.608 13.714 1.00 25.98 166 THR A CA 1
ATOM 1333 C C . THR A 1 166 ? -17.678 -22.661 13.791 1.00 25.98 166 THR A C 1
ATOM 1335 O O . THR A 1 166 ? -18.177 -22.340 14.868 1.00 25.98 166 THR A O 1
ATOM 1338 N N . PHE A 1 167 ? -18.181 -22.222 12.636 1.00 32.50 167 PHE A N 1
ATOM 1339 C CA . PHE A 1 167 ? -19.527 -21.655 12.525 1.00 32.50 167 PHE A CA 1
ATOM 1340 C C . PHE A 1 167 ? -20.523 -22.767 12.180 1.00 32.50 167 PHE A C 1
ATOM 1342 O O . PHE A 1 167 ? -20.640 -23.201 11.035 1.00 32.50 167 PHE A O 1
ATOM 1349 N N . ASN A 1 168 ? -21.245 -23.246 13.196 1.00 31.20 168 ASN A N 1
ATOM 1350 C CA . ASN A 1 168 ? -22.418 -24.098 13.015 1.00 31.20 168 ASN A CA 1
ATOM 1351 C C . ASN A 1 168 ? -23.607 -23.233 12.573 1.00 31.20 168 ASN A C 1
ATOM 1353 O O . ASN A 1 168 ? -24.375 -22.767 13.412 1.00 31.20 168 ASN A O 1
ATOM 1357 N N . GLU A 1 169 ? -23.781 -23.055 11.263 1.00 36.59 169 GLU A N 1
ATOM 1358 C CA . GLU A 1 169 ? -25.070 -22.662 10.682 1.00 36.59 169 GLU A CA 1
ATOM 1359 C C . GLU A 1 169 ? -25.684 -23.804 9.853 1.00 36.59 169 GLU A C 1
ATOM 1361 O O . GLU A 1 169 ? -24.957 -24.638 9.297 1.00 36.59 169 GLU A O 1
ATOM 1366 N N . PRO A 1 170 ? -27.026 -23.897 9.774 1.00 31.27 170 PRO A N 1
ATOM 1367 C CA . PRO A 1 170 ? -27.702 -25.023 9.147 1.00 31.27 170 PRO A CA 1
ATOM 1368 C C . PRO A 1 170 ? -27.400 -25.070 7.646 1.00 31.27 170 PRO A C 1
ATOM 1370 O O . PRO A 1 170 ? -27.636 -24.111 6.913 1.00 31.27 170 PRO A O 1
ATOM 1373 N N . ARG A 1 171 ? -26.912 -26.223 7.171 1.00 36.44 171 ARG A N 1
ATOM 1374 C CA . ARG A 1 171 ? -26.724 -26.515 5.744 1.00 36.44 171 ARG A CA 1
ATOM 1375 C C . ARG A 1 171 ? -28.073 -26.620 5.034 1.00 36.44 171 ARG A C 1
ATOM 1377 O O . ARG A 1 171 ? -28.557 -27.720 4.765 1.00 36.44 171 ARG A O 1
ATOM 1384 N N . ASP A 1 172 ? -28.634 -25.482 4.647 1.00 36.56 172 ASP A N 1
ATOM 1385 C CA . ASP A 1 172 ? -29.612 -25.455 3.571 1.00 36.56 172 ASP A CA 1
ATOM 1386 C C . ASP A 1 172 ? -28.895 -25.820 2.269 1.00 36.56 172 ASP A C 1
ATOM 1388 O O . ASP A 1 172 ? -28.054 -25.080 1.752 1.00 36.56 172 ASP A O 1
ATOM 1392 N N . ARG A 1 173 ? -29.220 -27.005 1.739 1.00 45.66 173 ARG A N 1
ATOM 1393 C CA . ARG A 1 173 ? -28.819 -27.467 0.405 1.00 45.66 173 ARG A CA 1
ATOM 1394 C C . ARG A 1 173 ? -29.410 -26.527 -0.650 1.00 45.66 173 ARG A C 1
ATOM 1396 O O . ARG A 1 173 ? -30.422 -26.828 -1.277 1.00 45.66 173 ARG A O 1
ATOM 1403 N N . ARG A 1 174 ? -28.771 -25.378 -0.872 1.00 44.44 174 ARG A N 1
ATOM 1404 C CA . ARG A 1 174 ? -29.077 -24.512 -2.010 1.00 44.44 174 ARG A CA 1
ATOM 1405 C C . ARG A 1 174 ? -28.531 -25.175 -3.267 1.00 44.44 174 ARG A C 1
ATOM 1407 O O . ARG A 1 174 ? -27.327 -25.354 -3.427 1.00 44.44 174 ARG A O 1
ATOM 1414 N N . ASN A 1 175 ? -29.459 -25.569 -4.136 1.00 37.47 175 ASN A N 1
ATOM 1415 C CA . ASN A 1 175 ? -29.203 -26.045 -5.489 1.00 37.47 175 ASN A CA 1
ATOM 1416 C C . ASN A 1 175 ? -28.093 -25.222 -6.152 1.00 37.47 175 ASN A C 1
ATOM 1418 O O . ASN A 1 175 ? -28.181 -23.992 -6.176 1.00 37.47 175 ASN A O 1
ATOM 1422 N N . LYS A 1 176 ? -27.085 -25.908 -6.715 1.00 44.66 176 LYS A N 1
ATOM 1423 C CA . LYS A 1 176 ? -26.099 -25.334 -7.641 1.00 44.66 176 LYS A CA 1
ATOM 1424 C C . LYS A 1 176 ? -26.859 -24.656 -8.782 1.00 44.66 176 LYS A C 1
ATOM 1426 O O . LYS A 1 176 ? -27.204 -25.291 -9.775 1.00 44.66 176 LYS A O 1
ATOM 1431 N N . ARG A 1 177 ? -27.150 -23.364 -8.632 1.00 44.28 177 ARG A N 1
ATOM 1432 C CA . ARG A 1 177 ? -27.537 -22.524 -9.757 1.00 44.28 177 ARG A CA 1
ATOM 1433 C C . ARG A 1 177 ? -26.274 -22.367 -10.581 1.00 44.28 177 ARG A C 1
ATOM 1435 O O . ARG A 1 177 ? -25.297 -21.787 -10.121 1.00 44.28 177 ARG A O 1
ATOM 1442 N N . HIS A 1 178 ? -26.293 -22.975 -11.757 1.00 44.41 178 HIS A N 1
ATOM 1443 C CA . HIS A 1 178 ? -25.326 -22.747 -12.812 1.00 44.41 178 HIS A CA 1
ATOM 1444 C C . HIS A 1 178 ? -25.276 -21.232 -13.041 1.00 44.41 178 HIS A C 1
ATOM 1446 O O . HIS A 1 178 ? -26.227 -20.658 -13.573 1.00 44.41 178 HIS A O 1
ATOM 1452 N N . ILE A 1 179 ? -24.232 -20.567 -12.542 1.00 48.44 179 ILE A N 1
ATOM 1453 C CA . ILE A 1 179 ? -24.015 -19.154 -12.838 1.00 48.44 179 ILE A CA 1
ATOM 1454 C C . ILE A 1 179 ? -23.759 -19.097 -14.343 1.00 48.44 179 ILE A C 1
ATOM 1456 O O . ILE A 1 179 ? -22.932 -19.828 -14.889 1.00 48.44 179 ILE A O 1
ATOM 1460 N N . SER A 1 180 ? -24.593 -18.311 -15.011 1.00 47.81 180 SER A N 1
ATOM 1461 C CA . SER A 1 180 ? -24.518 -17.951 -16.421 1.00 47.81 180 SER A CA 1
ATOM 1462 C C . SER A 1 180 ? -23.094 -17.582 -16.841 1.00 47.81 180 SER A C 1
ATOM 1464 O O . SER A 1 180 ? -22.347 -17.047 -16.028 1.00 47.81 180 SER A O 1
ATOM 1466 N N . ASN A 1 181 ? -22.759 -17.816 -18.117 1.00 46.41 181 ASN A N 1
ATOM 1467 C CA . ASN A 1 181 ? -21.530 -17.405 -18.813 1.00 46.41 181 ASN A CA 1
ATOM 1468 C C . ASN A 1 181 ? -21.224 -15.893 -18.673 1.00 46.41 181 ASN A C 1
ATOM 1470 O O . ASN A 1 181 ? -21.334 -15.138 -19.637 1.00 46.41 181 ASN A O 1
ATOM 1474 N N . ILE A 1 182 ? -20.833 -15.426 -17.490 1.00 56.94 182 ILE A N 1
ATOM 1475 C CA . ILE A 1 182 ? -20.209 -14.119 -17.319 1.00 56.94 182 ILE A CA 1
ATOM 1476 C C . ILE A 1 182 ? -18.753 -14.336 -17.699 1.00 56.94 182 ILE A C 1
ATOM 1478 O O . ILE A 1 182 ? -18.004 -15.011 -16.991 1.00 56.94 182 ILE A O 1
ATOM 1482 N N . LYS A 1 183 ? -18.374 -13.829 -18.873 1.00 69.12 183 LYS A N 1
ATOM 1483 C CA . LYS A 1 183 ? -16.989 -13.842 -19.331 1.00 69.12 183 LYS A CA 1
ATOM 1484 C C . LYS A 1 183 ? -16.204 -12.930 -18.391 1.00 69.12 183 LYS A C 1
ATOM 1486 O O . LYS A 1 183 ? -16.254 -11.713 -18.529 1.00 69.12 183 LYS A O 1
ATOM 1491 N N . VAL A 1 184 ? -15.576 -13.519 -17.376 1.00 74.75 184 VAL A N 1
ATOM 1492 C CA . VAL A 1 184 ? -14.745 -12.762 -16.440 1.00 74.75 184 VAL A CA 1
ATOM 1493 C C . VAL A 1 184 ? -13.601 -12.134 -17.243 1.00 74.75 184 VAL A C 1
ATOM 1495 O O . VAL A 1 184 ? -13.025 -12.850 -18.067 1.00 74.75 184 VAL A O 1
ATOM 1498 N N . PRO A 1 185 ? -13.291 -10.840 -17.049 1.00 83.06 185 PRO A N 1
ATOM 1499 C CA . PRO A 1 185 ? -12.229 -10.175 -17.790 1.00 83.06 185 PRO A CA 1
ATOM 1500 C C . PRO A 1 185 ? -10.892 -10.915 -17.696 1.00 83.06 185 PRO A C 1
ATOM 1502 O O . PRO A 1 185 ? -10.583 -11.541 -16.677 1.00 83.06 185 PRO A O 1
ATOM 1505 N N . ASP A 1 186 ? -10.091 -10.808 -18.756 1.00 85.56 186 ASP A N 1
ATOM 1506 C CA . ASP A 1 186 ? -8.752 -11.406 -18.814 1.00 85.56 186 ASP A CA 1
ATOM 1507 C C . ASP A 1 186 ? -7.779 -10.730 -17.8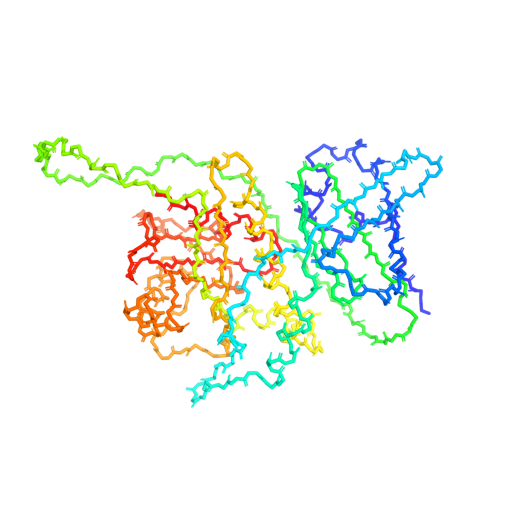32 1.00 85.56 186 ASP A C 1
ATOM 1509 O O . ASP A 1 186 ? -6.833 -11.364 -17.373 1.00 85.56 186 ASP A O 1
ATOM 1513 N N . THR A 1 187 ? -8.061 -9.481 -17.451 1.00 88.50 187 THR A N 1
ATOM 1514 C CA . THR A 1 187 ? -7.310 -8.694 -16.467 1.00 88.50 187 THR A CA 1
ATOM 1515 C C . THR A 1 187 ? -8.279 -8.077 -15.468 1.00 88.50 187 THR A C 1
ATOM 1517 O O . THR A 1 187 ? -9.319 -7.551 -15.866 1.00 88.50 187 THR A O 1
ATOM 1520 N N . LEU A 1 188 ? -7.944 -8.139 -14.180 1.00 90.94 188 LEU A N 1
ATOM 1521 C CA . LEU A 1 188 ? -8.714 -7.495 -13.114 1.00 90.94 188 LEU A CA 1
ATOM 1522 C C . LEU A 1 188 ? -8.017 -6.218 -12.652 1.00 90.94 188 LEU A C 1
ATOM 1524 O O . LEU A 1 188 ? -6.800 -6.096 -12.783 1.00 90.94 188 LEU A O 1
ATOM 1528 N N . HIS A 1 189 ? -8.790 -5.292 -12.101 1.00 91.50 189 HIS A N 1
ATOM 1529 C CA . HIS A 1 189 ? -8.298 -4.050 -11.521 1.00 91.50 189 HIS A CA 1
ATOM 1530 C C . HIS A 1 189 ? -8.776 -3.959 -10.072 1.00 91.50 189 HIS A C 1
ATOM 1532 O O . HIS A 1 189 ? -9.883 -4.403 -9.782 1.00 91.50 189 HIS A O 1
ATOM 1538 N N . VAL A 1 190 ? -7.918 -3.450 -9.189 1.00 92.94 190 VAL A N 1
ATOM 1539 C CA . VAL A 1 190 ? -8.222 -3.173 -7.783 1.00 92.94 190 VAL A CA 1
ATOM 1540 C C . VAL A 1 190 ? -7.853 -1.724 -7.509 1.00 92.94 190 VAL A C 1
ATOM 1542 O O . VAL A 1 190 ? -6.673 -1.357 -7.458 1.00 92.94 190 VAL A O 1
ATOM 1545 N N . GLU A 1 191 ? -8.868 -0.890 -7.361 1.00 93.88 191 GLU A N 1
ATOM 1546 C CA . GLU A 1 191 ? -8.738 0.497 -6.953 1.00 93.88 191 GLU A CA 1
ATOM 1547 C C . GLU A 1 191 ? -8.363 0.568 -5.467 1.00 93.88 191 GLU A C 1
ATOM 1549 O O . GLU A 1 191 ? -9.065 0.071 -4.595 1.00 93.88 191 GLU A O 1
ATOM 1554 N N . THR A 1 192 ? -7.208 1.142 -5.155 1.00 94.25 192 THR A N 1
ATOM 1555 C CA . THR A 1 192 ? -6.587 1.045 -3.833 1.00 94.25 192 THR A CA 1
ATOM 1556 C C . THR A 1 192 ? -6.366 2.423 -3.227 1.00 94.25 192 THR A C 1
ATOM 1558 O O . THR A 1 192 ? -5.821 3.324 -3.872 1.00 94.25 192 THR A O 1
ATOM 1561 N N . ALA A 1 193 ? -6.742 2.572 -1.960 1.00 95.69 193 ALA A N 1
ATOM 1562 C CA . ALA A 1 193 ? -6.391 3.705 -1.115 1.00 95.69 193 ALA A CA 1
ATOM 1563 C C . ALA A 1 193 ? -5.372 3.275 -0.056 1.00 95.69 193 ALA A C 1
ATOM 1565 O O . ALA A 1 193 ? -5.553 2.255 0.607 1.00 95.69 193 ALA A O 1
ATOM 1566 N N . ILE A 1 194 ? -4.311 4.058 0.124 1.00 96.75 194 ILE A N 1
ATOM 1567 C CA . ILE A 1 194 ? -3.256 3.779 1.100 1.00 96.75 194 ILE A CA 1
ATOM 1568 C C . ILE A 1 194 ? -3.234 4.875 2.150 1.00 96.75 194 ILE A C 1
ATOM 1570 O O . ILE A 1 194 ? -3.171 6.061 1.833 1.00 96.75 194 ILE A O 1
ATOM 1574 N N . PHE A 1 195 ? -3.236 4.459 3.405 1.00 97.69 195 PHE A N 1
ATOM 1575 C CA . PHE A 1 195 ? -3.146 5.323 4.565 1.00 97.69 195 PHE A CA 1
ATOM 1576 C C . PHE A 1 195 ? -1.852 5.012 5.304 1.00 97.69 195 PHE A C 1
ATOM 1578 O O . PHE A 1 195 ? -1.500 3.851 5.506 1.00 97.69 195 PHE A O 1
ATOM 1585 N N . ILE A 1 196 ? -1.132 6.049 5.702 1.00 98.06 196 ILE A N 1
ATOM 1586 C CA . ILE A 1 196 ? 0.114 5.932 6.450 1.00 98.06 196 ILE A CA 1
ATOM 1587 C C . ILE A 1 196 ? -0.114 6.561 7.808 1.00 98.06 196 ILE A C 1
ATOM 1589 O O . ILE A 1 196 ? -0.462 7.739 7.888 1.00 98.06 196 ILE A O 1
ATOM 1593 N N . ASP A 1 197 ? 0.064 5.787 8.874 1.00 97.62 197 ASP A N 1
ATOM 1594 C CA . ASP A 1 197 ? -0.150 6.315 10.211 1.00 97.62 197 ASP A CA 1
ATOM 1595 C C . ASP A 1 197 ? 1.033 7.134 10.740 1.00 97.62 197 ASP A C 1
ATOM 1597 O O . ASP A 1 197 ? 2.157 7.113 10.221 1.00 97.62 197 ASP A O 1
ATOM 1601 N N . LYS A 1 198 ? 0.764 7.873 11.817 1.00 96.44 198 LYS A N 1
ATOM 1602 C CA . LYS A 1 198 ? 1.731 8.800 12.403 1.00 96.44 198 LYS A CA 1
ATOM 1603 C C . LYS A 1 198 ? 2.982 8.116 12.946 1.00 96.44 198 LYS A C 1
ATOM 1605 O O . LYS A 1 198 ? 4.016 8.769 13.084 1.00 96.44 198 LYS A O 1
ATOM 1610 N N . ASP A 1 199 ? 2.909 6.833 13.303 1.00 97.62 199 ASP A N 1
ATOM 1611 C CA . ASP A 1 199 ? 4.060 6.101 13.826 1.00 97.62 199 ASP A CA 1
ATOM 1612 C C . ASP A 1 199 ? 4.978 5.657 12.695 1.00 97.62 199 ASP A C 1
ATOM 1614 O O . ASP A 1 199 ? 6.197 5.773 12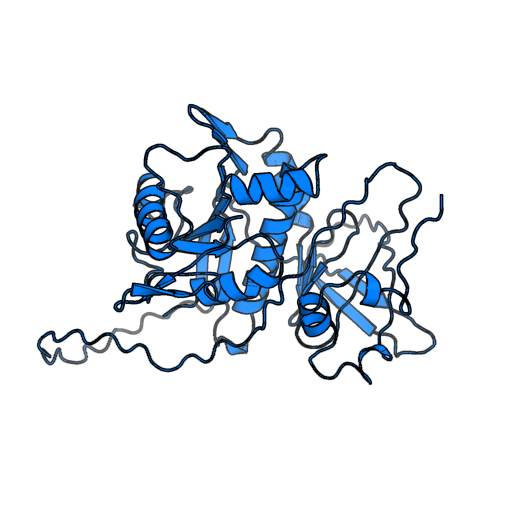.844 1.00 97.62 199 ASP A O 1
ATOM 1618 N N . LEU A 1 200 ? 4.426 5.264 11.541 1.00 97.31 200 LEU A N 1
ATOM 1619 C CA . LEU A 1 200 ? 5.238 5.034 10.348 1.00 97.31 200 LEU A CA 1
ATOM 1620 C C . LEU A 1 200 ? 5.862 6.342 9.862 1.00 97.31 200 LEU A C 1
ATOM 1622 O O . LEU A 1 200 ? 7.063 6.385 9.593 1.00 97.31 200 LEU A O 1
ATOM 1626 N N . TYR A 1 201 ? 5.086 7.430 9.831 1.00 96.31 201 TYR A N 1
ATOM 1627 C CA . TYR A 1 201 ? 5.618 8.753 9.512 1.00 96.31 201 TYR A CA 1
ATOM 1628 C C . TYR A 1 201 ? 6.777 9.130 10.448 1.00 96.31 201 TYR A C 1
ATOM 1630 O O . TYR A 1 201 ? 7.873 9.445 9.988 1.00 96.31 201 TYR A O 1
ATOM 1638 N N . ARG A 1 202 ? 6.593 8.989 11.769 1.00 95.94 202 ARG A N 1
ATOM 1639 C CA . ARG A 1 202 ? 7.638 9.258 12.771 1.00 95.94 202 ARG A CA 1
ATOM 1640 C C . ARG A 1 202 ? 8.864 8.362 12.592 1.00 95.94 202 ARG A C 1
ATOM 1642 O O . ARG A 1 202 ? 9.985 8.829 12.799 1.00 95.94 202 ARG A O 1
ATOM 1649 N N . HIS A 1 203 ? 8.676 7.086 12.255 1.00 94.75 203 HIS A N 1
ATOM 1650 C CA . HIS A 1 203 ? 9.779 6.180 11.943 1.00 94.75 203 HIS A CA 1
ATOM 1651 C C . HIS A 1 203 ? 10.577 6.697 10.740 1.00 94.75 203 HIS A C 1
ATOM 1653 O O . HIS A 1 203 ? 11.803 6.805 10.810 1.00 94.75 203 HIS A O 1
ATOM 1659 N N . MET A 1 204 ? 9.893 7.105 9.671 1.00 92.94 204 MET A N 1
ATOM 1660 C CA . MET A 1 204 ? 10.539 7.671 8.489 1.00 92.94 204 MET A CA 1
ATOM 1661 C C . MET A 1 204 ? 11.240 8.997 8.788 1.00 92.94 204 MET A C 1
ATOM 1663 O O . MET A 1 204 ? 12.380 9.160 8.366 1.00 92.94 204 MET A O 1
ATOM 1667 N N . SER A 1 205 ? 10.653 9.898 9.586 1.00 93.88 205 SER A N 1
ATOM 1668 C CA . SER A 1 205 ? 11.289 11.178 9.947 1.00 93.88 205 SER A CA 1
ATOM 1669 C C . SER A 1 205 ? 12.599 11.002 10.713 1.00 93.88 205 SER A C 1
ATOM 1671 O O . SER A 1 205 ? 13.492 11.841 10.616 1.00 93.88 205 SER A O 1
ATOM 1673 N N . LYS A 1 206 ? 12.739 9.922 11.494 1.00 91.75 206 LYS A N 1
ATOM 1674 C CA . LYS A 1 206 ? 13.992 9.620 12.204 1.00 91.75 206 LYS A CA 1
ATOM 1675 C C . LYS A 1 206 ? 15.104 9.201 11.242 1.00 91.75 206 LYS A C 1
ATOM 1677 O O . LYS A 1 206 ? 16.245 9.611 11.428 1.00 91.75 206 LYS A O 1
ATOM 1682 N N . ASN A 1 207 ? 14.769 8.400 10.231 1.00 84.75 207 ASN A N 1
ATOM 1683 C CA . ASN A 1 207 ? 15.730 7.879 9.254 1.00 84.75 207 ASN A CA 1
ATOM 1684 C C . ASN A 1 207 ? 16.038 8.887 8.133 1.00 84.75 207 ASN A C 1
ATOM 1686 O O . ASN A 1 207 ? 17.167 8.966 7.653 1.00 84.75 207 ASN A O 1
ATOM 1690 N N . PHE A 1 208 ? 15.045 9.689 7.749 1.00 88.69 208 PHE A N 1
ATOM 1691 C CA . PHE A 1 208 ? 15.106 10.668 6.667 1.00 88.69 208 PHE A CA 1
ATOM 1692 C C . PHE A 1 208 ? 14.620 12.039 7.161 1.00 88.69 208 PHE A C 1
ATOM 1694 O O . PHE A 1 208 ? 13.580 12.520 6.723 1.00 88.69 208 PHE A O 1
ATOM 1701 N N . PRO A 1 209 ? 15.366 12.711 8.058 1.00 85.88 209 PRO A N 1
ATOM 1702 C CA . PRO A 1 209 ? 14.930 13.964 8.689 1.00 85.88 209 PRO A CA 1
ATOM 1703 C C . PRO A 1 209 ? 14.804 15.150 7.721 1.00 85.88 209 PRO A C 1
ATOM 1705 O O . PRO A 1 209 ? 14.298 16.205 8.095 1.00 85.88 209 PRO A O 1
ATOM 1708 N N . LYS A 1 210 ? 15.294 15.006 6.486 1.00 85.94 210 LYS A N 1
ATOM 1709 C CA . LYS A 1 210 ? 15.100 15.962 5.395 1.00 85.94 210 LYS A CA 1
ATOM 1710 C C . LYS A 1 210 ? 14.203 15.305 4.351 1.00 85.94 210 LYS A C 1
ATOM 1712 O O . LYS A 1 210 ? 14.519 14.203 3.913 1.00 85.94 210 LYS A O 1
ATOM 1717 N N . ASN A 1 211 ? 13.155 16.007 3.919 1.00 83.94 211 ASN A N 1
ATOM 1718 C CA . ASN A 1 211 ? 12.201 15.540 2.905 1.00 83.94 211 ASN A CA 1
ATOM 1719 C C . ASN A 1 211 ? 11.552 14.186 3.266 1.00 83.94 211 ASN A C 1
ATOM 1721 O O . ASN A 1 211 ? 11.478 13.290 2.419 1.00 83.94 211 ASN A O 1
ATOM 1725 N N . THR A 1 212 ? 11.116 14.027 4.521 1.00 88.94 212 THR A N 1
ATOM 1726 C CA . THR A 1 212 ? 10.509 12.782 5.028 1.00 88.94 212 THR A CA 1
ATOM 1727 C C . THR A 1 212 ? 9.381 12.306 4.119 1.00 88.94 212 THR A C 1
ATOM 1729 O O . THR A 1 212 ? 9.334 11.141 3.737 1.00 88.94 212 THR A O 1
ATOM 1732 N N . GLU A 1 213 ? 8.487 13.222 3.765 1.00 87.69 213 GLU A N 1
ATOM 1733 C CA . GLU A 1 213 ? 7.265 13.009 3.001 1.00 87.69 213 GLU A CA 1
ATOM 1734 C C . GLU A 1 213 ? 7.596 12.432 1.626 1.00 87.69 213 GLU A C 1
ATOM 1736 O O . GLU A 1 213 ? 7.042 11.411 1.225 1.00 87.69 213 GLU A O 1
ATOM 1741 N N . ALA A 1 214 ? 8.572 13.023 0.932 1.00 84.06 214 ALA A N 1
ATOM 1742 C CA . ALA A 1 214 ? 9.024 12.545 -0.369 1.00 84.06 214 ALA A CA 1
ATOM 1743 C C . ALA A 1 214 ? 9.619 11.130 -0.282 1.00 84.06 214 ALA A C 1
ATOM 1745 O O . ALA A 1 214 ? 9.292 10.273 -1.105 1.00 84.06 214 ALA A O 1
ATOM 1746 N N . HIS A 1 215 ? 10.455 10.861 0.728 1.00 85.56 215 HIS A N 1
ATOM 1747 C CA . HIS A 1 215 ? 11.030 9.531 0.946 1.00 85.56 215 HIS A CA 1
ATOM 1748 C C . HIS A 1 215 ? 9.966 8.484 1.291 1.00 85.56 215 HIS A C 1
ATOM 1750 O O . HIS A 1 215 ? 10.007 7.376 0.760 1.00 85.56 215 HIS A O 1
ATOM 1756 N N . LEU A 1 216 ? 8.999 8.839 2.135 1.00 89.56 216 LEU A N 1
ATOM 1757 C CA . LEU A 1 216 ? 7.891 7.977 2.528 1.00 89.56 216 LEU A CA 1
ATOM 1758 C C . LEU A 1 216 ? 6.958 7.673 1.349 1.00 89.56 216 LEU A C 1
ATOM 1760 O O . LEU A 1 216 ? 6.652 6.510 1.102 1.00 89.56 216 LEU A O 1
ATOM 1764 N N . ILE A 1 217 ? 6.558 8.687 0.577 1.00 88.44 217 ILE A N 1
ATOM 1765 C CA . ILE A 1 217 ? 5.752 8.510 -0.639 1.00 88.44 217 ILE A CA 1
ATOM 1766 C C . ILE A 1 217 ? 6.465 7.574 -1.610 1.00 88.44 217 ILE A C 1
ATOM 1768 O O . ILE A 1 217 ? 5.877 6.612 -2.099 1.00 88.44 217 ILE A O 1
ATOM 1772 N N . ARG A 1 218 ? 7.753 7.820 -1.858 1.00 85.31 218 ARG A N 1
ATOM 1773 C CA . ARG A 1 218 ? 8.561 6.993 -2.753 1.00 85.31 218 ARG A CA 1
ATOM 1774 C C . ARG A 1 218 ? 8.646 5.544 -2.268 1.00 85.31 218 ARG A C 1
ATOM 1776 O O . ARG A 1 218 ? 8.461 4.633 -3.071 1.00 85.31 218 ARG A O 1
ATOM 1783 N N . PHE A 1 219 ? 8.864 5.338 -0.970 1.00 88.00 219 PHE A N 1
ATOM 1784 C CA . PHE A 1 219 ? 8.880 4.018 -0.340 1.00 88.00 219 PHE A CA 1
ATOM 1785 C C . PHE A 1 219 ? 7.559 3.264 -0.553 1.00 88.00 219 PHE A C 1
ATOM 1787 O O . PHE A 1 219 ? 7.569 2.120 -1.007 1.00 88.00 219 PHE A O 1
ATOM 1794 N N . VAL A 1 220 ? 6.420 3.916 -0.310 1.00 91.75 220 VAL A N 1
ATOM 1795 C CA . VAL A 1 220 ? 5.093 3.305 -0.484 1.00 91.75 220 VAL A CA 1
ATOM 1796 C C . VAL A 1 220 ? 4.792 3.011 -1.954 1.00 91.75 220 VAL A C 1
ATOM 1798 O O . VAL A 1 220 ? 4.317 1.926 -2.281 1.00 91.75 220 VAL A O 1
ATOM 1801 N N . LEU A 1 221 ? 5.122 3.920 -2.873 1.00 89.06 221 LEU A N 1
ATOM 1802 C CA . LEU A 1 221 ? 4.943 3.675 -4.307 1.00 89.06 221 LEU A CA 1
ATOM 1803 C C . LEU A 1 221 ? 5.825 2.519 -4.809 1.00 89.06 221 LEU A C 1
ATOM 1805 O O . LEU A 1 221 ? 5.372 1.698 -5.609 1.00 89.06 221 LEU A O 1
ATOM 1809 N N . ALA A 1 222 ? 7.060 2.407 -4.313 1.00 86.44 222 ALA A N 1
ATOM 1810 C CA . ALA A 1 222 ? 7.932 1.274 -4.606 1.00 86.44 222 ALA A CA 1
ATOM 1811 C C . ALA A 1 222 ? 7.365 -0.042 -4.045 1.00 86.44 222 ALA A C 1
ATOM 1813 O O . ALA A 1 222 ? 7.408 -1.062 -4.736 1.00 86.44 222 ALA A O 1
ATOM 1814 N N . MET A 1 223 ? 6.775 -0.017 -2.845 1.00 90.38 223 MET A N 1
ATOM 1815 C CA . MET A 1 223 ? 6.102 -1.175 -2.252 1.00 90.38 223 MET A CA 1
ATOM 1816 C C . MET A 1 223 ? 4.946 -1.641 -3.143 1.00 90.38 223 MET A C 1
ATOM 1818 O O . MET A 1 223 ? 4.899 -2.809 -3.520 1.00 90.38 223 MET A O 1
ATOM 1822 N N . ILE A 1 224 ? 4.074 -0.731 -3.581 1.00 91.06 224 ILE A N 1
ATOM 1823 C CA . ILE A 1 224 ? 2.963 -1.062 -4.488 1.00 91.06 224 ILE A CA 1
ATOM 1824 C C . ILE A 1 224 ? 3.451 -1.543 -5.852 1.00 91.06 224 ILE A C 1
ATOM 1826 O O . ILE A 1 224 ? 2.843 -2.440 -6.429 1.00 91.06 224 ILE A O 1
ATOM 1830 N N . ASN A 1 225 ? 4.579 -1.035 -6.354 1.00 88.50 225 ASN A N 1
ATOM 1831 C CA . ASN A 1 225 ? 5.206 -1.595 -7.552 1.00 88.50 225 ASN A CA 1
ATOM 1832 C C . ASN A 1 225 ? 5.574 -3.077 -7.367 1.00 88.50 225 ASN A C 1
ATOM 1834 O O . ASN A 1 225 ? 5.411 -3.887 -8.280 1.00 88.50 225 ASN A O 1
ATOM 1838 N N . GLY A 1 226 ? 6.082 -3.429 -6.184 1.00 88.56 226 GLY A N 1
ATOM 1839 C CA . GLY A 1 226 ? 6.389 -4.808 -5.819 1.00 88.56 226 GLY A CA 1
ATOM 1840 C C . GLY A 1 226 ? 5.132 -5.672 -5.676 1.00 88.56 226 GLY A C 1
ATOM 1841 O O . GLY A 1 226 ? 5.094 -6.769 -6.230 1.00 88.56 226 GLY A O 1
ATOM 1842 N N . VAL A 1 227 ? 4.069 -5.156 -5.046 1.00 91.62 227 VAL A N 1
ATOM 1843 C CA . VAL A 1 227 ? 2.752 -5.825 -5.006 1.00 91.62 227 VAL A CA 1
ATOM 1844 C C . VAL A 1 227 ? 2.250 -6.082 -6.431 1.00 91.62 227 VAL A C 1
ATOM 1846 O O . VAL A 1 227 ? 1.891 -7.204 -6.784 1.00 91.62 227 VAL A O 1
ATOM 1849 N N . GLN A 1 228 ? 2.305 -5.069 -7.297 1.00 90.06 228 GLN A N 1
ATOM 1850 C CA . GLN A 1 228 ? 1.875 -5.165 -8.689 1.00 90.06 228 GLN A CA 1
ATOM 1851 C C . GLN A 1 228 ? 2.621 -6.264 -9.456 1.00 90.06 228 GLN A C 1
ATOM 1853 O O . GLN A 1 228 ? 2.013 -6.982 -10.253 1.00 90.06 228 GLN A O 1
ATOM 1858 N N . LEU A 1 229 ? 3.927 -6.406 -9.223 1.00 88.94 229 LEU A N 1
ATOM 1859 C CA . LEU A 1 229 ? 4.730 -7.474 -9.808 1.00 88.94 229 LEU A CA 1
ATOM 1860 C C . LEU A 1 229 ? 4.262 -8.857 -9.342 1.00 88.94 229 LEU A C 1
ATOM 1862 O O . LEU A 1 229 ? 4.060 -9.733 -10.181 1.00 88.94 229 LEU A O 1
ATOM 1866 N N . LEU A 1 230 ? 4.053 -9.043 -8.036 1.00 90.12 230 LEU A N 1
ATOM 1867 C CA . LEU A 1 230 ? 3.590 -10.315 -7.474 1.00 90.12 230 LEU A CA 1
ATOM 1868 C C . LEU A 1 230 ? 2.224 -10.722 -8.042 1.00 90.12 230 LEU A C 1
ATOM 1870 O O . LEU A 1 230 ? 2.034 -11.865 -8.451 1.00 90.12 230 LEU A O 1
ATOM 1874 N N . TYR A 1 231 ? 1.301 -9.770 -8.166 1.00 91.62 231 TYR A N 1
ATOM 1875 C CA . TYR A 1 231 ? -0.044 -10.002 -8.699 1.00 91.62 231 TYR A CA 1
ATOM 1876 C C . TYR A 1 231 ? -0.133 -10.066 -10.231 1.00 91.62 231 TYR A C 1
ATOM 1878 O O . TYR A 1 231 ? -1.169 -10.421 -10.798 1.00 91.62 231 TYR A O 1
ATOM 1886 N N . ASN A 1 232 ? 0.944 -9.724 -10.932 1.00 89.88 232 ASN A N 1
ATOM 1887 C CA . ASN A 1 232 ? 1.087 -9.982 -12.362 1.00 89.88 232 ASN A CA 1
ATOM 1888 C C . ASN A 1 232 ? 1.866 -11.271 -12.647 1.00 89.88 232 ASN A C 1
ATOM 1890 O O . ASN A 1 232 ? 1.992 -11.644 -13.815 1.00 89.88 232 ASN A O 1
ATOM 1894 N N . HIS A 1 233 ? 2.378 -11.956 -11.620 1.00 88.94 233 HIS A N 1
ATOM 1895 C CA . HIS A 1 233 ? 3.137 -13.179 -11.820 1.00 88.94 233 HIS A CA 1
ATOM 1896 C C . HIS A 1 233 ? 2.238 -14.281 -12.421 1.00 88.94 233 HIS A C 1
ATOM 1898 O O . HIS A 1 233 ? 1.136 -14.520 -11.914 1.00 88.94 233 HIS A O 1
ATOM 1904 N N . PRO A 1 234 ? 2.685 -15.005 -13.470 1.00 86.25 234 PRO A N 1
ATOM 1905 C CA . PRO A 1 234 ? 1.852 -15.989 -14.168 1.00 86.25 234 PRO A CA 1
ATOM 1906 C C . PRO A 1 234 ? 1.284 -17.101 -13.279 1.00 86.25 234 PRO A C 1
ATOM 1908 O O . PRO A 1 234 ? 0.233 -17.658 -13.595 1.00 86.25 234 PRO A O 1
ATOM 1911 N N . SER A 1 235 ? 1.937 -17.414 -12.152 1.00 88.69 235 SER A N 1
ATOM 1912 C CA . SER A 1 235 ? 1.454 -18.432 -11.207 1.00 88.69 235 SER A CA 1
ATOM 1913 C C . SER A 1 235 ? 0.111 -18.086 -10.561 1.00 88.69 235 SER A C 1
ATOM 1915 O O . SER A 1 235 ? -0.573 -18.993 -10.095 1.00 88.69 235 SER A O 1
ATOM 1917 N N . LEU A 1 236 ? -0.289 -16.808 -10.542 1.00 89.00 236 LEU A N 1
ATOM 1918 C CA . LEU A 1 236 ? -1.607 -16.396 -10.053 1.00 89.00 236 LEU A CA 1
ATOM 1919 C C . LEU A 1 236 ? -2.734 -16.826 -11.014 1.00 89.00 236 LEU A C 1
ATOM 1921 O O . LEU A 1 236 ? -3.904 -16.867 -10.638 1.00 89.00 236 LEU A O 1
ATOM 1925 N N . GLY A 1 237 ? -2.395 -17.157 -12.264 1.00 89.25 237 GLY A N 1
ATOM 1926 C CA . GLY A 1 237 ? -3.323 -17.601 -13.306 1.00 89.25 237 GLY A CA 1
ATOM 1927 C C . GLY A 1 237 ? -4.070 -16.467 -14.013 1.00 89.25 237 GLY A C 1
ATOM 1928 O O . GLY A 1 237 ? -4.493 -16.643 -15.155 1.00 89.25 237 GLY A O 1
ATOM 1929 N N . ARG A 1 238 ? -4.199 -15.294 -13.382 1.00 89.06 238 ARG A N 1
ATOM 1930 C CA . ARG A 1 238 ? -4.750 -14.083 -13.999 1.00 89.06 238 ARG A CA 1
ATOM 1931 C C . ARG A 1 238 ? -4.032 -12.831 -13.489 1.00 89.06 238 ARG A C 1
ATOM 1933 O O . ARG A 1 238 ? -3.867 -12.716 -12.277 1.00 89.06 238 ARG A O 1
ATOM 1940 N N . PRO A 1 239 ? -3.661 -11.880 -14.365 1.00 89.62 239 PRO A N 1
ATOM 1941 C CA . PRO A 1 239 ? -3.094 -10.614 -13.925 1.00 89.62 239 PRO A CA 1
ATOM 1942 C C . PRO A 1 239 ? -4.135 -9.758 -13.193 1.00 89.62 239 PRO A C 1
ATOM 1944 O O . PRO A 1 239 ? -5.254 -9.553 -13.678 1.00 89.62 239 PRO A O 1
ATOM 1947 N N . ILE A 1 240 ? -3.732 -9.225 -12.042 1.00 91.69 240 ILE A N 1
ATOM 1948 C CA . ILE A 1 240 ? -4.484 -8.219 -11.286 1.00 91.69 240 ILE A CA 1
ATOM 1949 C C . ILE A 1 240 ? -3.663 -6.929 -11.251 1.00 91.69 240 ILE A C 1
ATOM 1951 O O . ILE A 1 240 ? -2.485 -6.946 -10.898 1.00 91.69 240 ILE A O 1
ATOM 1955 N N . ASN A 1 241 ? -4.274 -5.817 -11.647 1.00 91.38 241 ASN A N 1
ATOM 1956 C CA . ASN A 1 241 ? -3.661 -4.496 -11.683 1.00 91.38 241 ASN A CA 1
ATOM 1957 C C . ASN A 1 241 ? -4.139 -3.647 -10.508 1.00 91.38 241 ASN A C 1
ATOM 1959 O O . ASN A 1 241 ? -5.335 -3.559 -10.261 1.00 91.38 241 ASN A O 1
ATOM 1963 N N . PHE A 1 242 ? -3.215 -2.980 -9.830 1.00 91.56 242 PHE A N 1
ATOM 1964 C CA . PHE A 1 242 ? -3.515 -2.045 -8.757 1.00 91.56 242 PHE A CA 1
ATOM 1965 C C . PHE A 1 242 ? -3.568 -0.628 -9.322 1.00 91.56 242 PHE A C 1
ATOM 1967 O O . PHE A 1 242 ? -2.641 -0.177 -10.003 1.00 91.56 242 PHE A O 1
ATOM 1974 N N . ILE A 1 243 ? -4.669 0.064 -9.039 1.00 90.94 243 ILE A N 1
ATOM 1975 C CA . ILE A 1 243 ? -4.880 1.467 -9.397 1.00 90.94 243 ILE A CA 1
ATOM 1976 C C . ILE A 1 243 ? -4.844 2.264 -8.106 1.00 90.94 243 ILE A C 1
ATOM 1978 O O . ILE A 1 243 ? -5.658 2.038 -7.221 1.00 90.94 243 ILE A O 1
ATOM 1982 N N . LEU A 1 244 ? -3.897 3.181 -7.965 1.00 91.31 244 LEU A N 1
ATOM 1983 C CA . LEU A 1 244 ? -3.787 3.992 -6.766 1.00 91.31 244 LEU A CA 1
ATOM 1984 C C . LEU A 1 244 ? -4.721 5.202 -6.877 1.00 91.31 244 LEU A C 1
ATOM 1986 O O . LEU A 1 244 ? -4.488 6.095 -7.693 1.00 91.31 244 LEU A O 1
ATOM 1990 N N . LYS A 1 245 ? -5.758 5.229 -6.034 1.00 90.31 245 LYS A N 1
ATOM 1991 C CA . LYS A 1 245 ? -6.773 6.298 -5.982 1.00 90.31 245 LYS A CA 1
ATOM 1992 C C . LYS A 1 245 ? -6.458 7.355 -4.934 1.00 90.31 245 LYS A C 1
ATOM 1994 O O . LYS A 1 245 ? -6.762 8.529 -5.118 1.00 90.31 245 LYS A O 1
ATOM 1999 N N . ARG A 1 246 ? -5.812 6.951 -3.837 1.00 91.69 246 ARG A N 1
ATOM 2000 C CA . ARG A 1 246 ? -5.528 7.830 -2.698 1.00 91.69 246 ARG A CA 1
ATOM 2001 C C . ARG A 1 246 ? -4.270 7.393 -1.963 1.00 91.69 246 ARG A C 1
ATOM 2003 O O . ARG A 1 246 ? -4.085 6.203 -1.724 1.00 91.69 246 ARG A O 1
ATOM 2010 N N . LEU A 1 247 ? -3.434 8.352 -1.575 1.00 93.69 247 LEU A N 1
ATOM 2011 C CA . LEU A 1 247 ? -2.363 8.146 -0.602 1.00 93.69 247 LEU A CA 1
ATOM 2012 C C . LEU A 1 247 ? -2.446 9.260 0.433 1.00 93.69 247 LEU A C 1
ATOM 2014 O O . LEU A 1 247 ? -2.300 10.434 0.095 1.00 93.69 247 LEU A O 1
ATOM 2018 N N . GLU A 1 248 ? -2.693 8.884 1.682 1.00 95.06 248 GLU A N 1
ATOM 2019 C CA . GLU A 1 248 ? -2.913 9.824 2.773 1.00 95.06 248 GLU A CA 1
ATOM 2020 C C . GLU A 1 248 ? -1.974 9.573 3.951 1.00 95.06 248 GLU A C 1
ATOM 2022 O O . GLU A 1 248 ? -1.924 8.474 4.501 1.00 95.06 248 GLU A O 1
ATOM 2027 N N . ILE A 1 249 ? -1.252 10.616 4.358 1.00 96.19 249 ILE A N 1
ATOM 2028 C CA . ILE A 1 249 ? -0.393 10.620 5.541 1.00 96.19 249 ILE A CA 1
ATOM 2029 C C . ILE A 1 249 ? -1.189 11.208 6.708 1.00 96.19 249 ILE A C 1
ATOM 2031 O O . ILE A 1 249 ? -1.587 12.375 6.692 1.00 96.19 249 ILE A O 1
ATOM 2035 N N . LEU A 1 250 ? -1.417 10.392 7.734 1.00 95.69 250 LEU A N 1
ATOM 2036 C CA . LEU A 1 250 ? -2.090 10.780 8.967 1.00 95.69 250 LEU A CA 1
ATOM 2037 C C . LEU A 1 250 ? -1.041 11.248 9.978 1.00 95.69 250 LEU A C 1
ATOM 2039 O O . LEU A 1 250 ? -0.375 10.435 10.616 1.00 95.69 250 LEU A O 1
ATOM 2043 N N . HIS A 1 251 ? -0.898 12.560 10.155 1.00 94.00 251 HIS A N 1
ATOM 2044 C CA . HIS A 1 251 ? 0.029 13.126 11.143 1.00 94.00 251 HIS A CA 1
ATOM 2045 C C . HIS A 1 251 ? -0.474 12.951 12.582 1.00 94.00 251 HIS A C 1
ATOM 2047 O O . HIS A 1 251 ? 0.325 12.866 13.515 1.00 94.00 251 HIS A O 1
ATOM 2053 N N . ASN A 1 252 ? -1.791 12.829 12.761 1.00 93.25 252 ASN A N 1
ATOM 2054 C CA . ASN A 1 252 ? -2.449 12.515 14.028 1.00 93.25 252 ASN A CA 1
ATOM 2055 C C . ASN A 1 252 ? -3.555 11.472 13.834 1.00 93.25 252 ASN A C 1
ATOM 2057 O O . ASN A 1 252 ? -3.950 11.191 12.707 1.00 93.25 252 ASN A O 1
ATOM 2061 N N . ASP A 1 253 ? -4.065 10.914 14.938 1.00 90.94 253 ASP A N 1
ATOM 2062 C CA . ASP A 1 253 ? -5.148 9.926 14.892 1.00 90.94 253 ASP A CA 1
ATOM 2063 C C . ASP A 1 253 ? -6.497 10.652 14.699 1.00 90.94 253 ASP A C 1
ATOM 2065 O O . ASP A 1 253 ? -6.896 11.425 15.578 1.00 90.94 253 ASP A O 1
ATOM 2069 N N . PRO A 1 254 ? -7.231 10.421 13.592 1.00 90.94 254 PRO A N 1
ATOM 2070 C CA . PRO A 1 254 ? -8.585 10.943 13.427 1.00 90.94 254 PRO A CA 1
ATOM 2071 C C . PRO A 1 254 ? -9.507 10.504 14.572 1.00 90.94 254 PRO A C 1
ATOM 2073 O O . PRO A 1 254 ? -9.385 9.394 15.084 1.00 90.94 254 PRO A O 1
ATOM 2076 N N . LYS A 1 255 ? -10.502 11.332 14.925 1.00 86.62 255 LYS A N 1
ATOM 2077 C CA . LYS A 1 255 ? -11.414 11.087 16.070 1.00 86.62 255 LYS A CA 1
ATOM 2078 C C . LYS A 1 255 ? -12.079 9.703 16.075 1.00 86.62 255 LYS A C 1
ATOM 2080 O O . LYS A 1 255 ? -12.326 9.152 17.142 1.00 86.62 255 LYS A O 1
ATOM 2085 N N . ASP A 1 256 ? -12.350 9.159 14.893 1.00 89.44 256 ASP A N 1
ATOM 2086 C CA . ASP A 1 256 ? -13.046 7.883 14.703 1.00 89.44 256 ASP A CA 1
ATOM 2087 C C . ASP A 1 256 ? -12.105 6.716 14.348 1.00 89.44 256 ASP A C 1
ATOM 2089 O O . ASP A 1 256 ? -12.580 5.622 14.036 1.00 89.44 256 ASP A O 1
ATOM 2093 N N . LEU A 1 257 ? -10.787 6.934 14.380 1.00 94.81 257 LEU A N 1
ATOM 2094 C CA . LEU A 1 257 ? -9.773 5.916 14.124 1.00 94.81 257 LEU A CA 1
ATOM 2095 C C . LEU A 1 257 ? -9.027 5.591 15.423 1.00 94.81 257 LEU A C 1
ATOM 2097 O O . LEU A 1 257 ? -8.098 6.282 15.836 1.00 94.81 257 LEU A O 1
ATOM 2101 N N . ARG A 1 258 ? -9.424 4.497 16.072 1.00 95.81 258 ARG A N 1
ATOM 2102 C CA . ARG A 1 258 ? -8.734 3.942 17.234 1.00 95.81 258 ARG A CA 1
ATOM 2103 C C . ARG A 1 258 ? -7.555 3.085 16.787 1.00 95.81 258 ARG A C 1
ATOM 2105 O O . ARG A 1 258 ? -7.708 1.905 16.475 1.00 95.81 258 ARG A O 1
ATOM 2112 N N . ARG A 1 259 ? -6.370 3.679 16.832 1.00 95.44 259 ARG A N 1
ATOM 2113 C CA . ARG A 1 259 ? -5.099 2.986 16.623 1.00 95.44 259 ARG A CA 1
ATOM 2114 C C . ARG A 1 259 ? -4.688 2.158 17.850 1.00 95.44 259 ARG A C 1
ATOM 2116 O O . ARG A 1 259 ? -4.926 2.575 18.984 1.00 95.44 259 ARG A O 1
ATOM 2123 N N . SER A 1 260 ? -4.088 0.987 17.627 1.00 96.50 260 SER A N 1
ATOM 2124 C CA . SER A 1 260 ? -3.689 0.028 18.670 1.00 96.50 260 SER A CA 1
ATOM 2125 C C . SER A 1 260 ? -2.580 -0.902 18.169 1.00 96.50 260 SER A C 1
ATOM 2127 O O . SER A 1 260 ? -2.538 -1.195 16.979 1.00 96.50 260 SER A O 1
ATOM 2129 N N . SER A 1 261 ? -1.717 -1.392 19.064 1.00 96.62 261 SER A N 1
ATOM 2130 C CA . SER A 1 261 ? -0.815 -2.518 18.754 1.00 96.62 261 SER A CA 1
ATOM 2131 C C . SER A 1 261 ? -1.547 -3.861 18.725 1.00 96.62 261 SER A C 1
ATOM 2133 O O . SER A 1 261 ? -1.092 -4.782 18.063 1.00 96.62 261 SER A O 1
ATOM 2135 N N . ASP A 1 262 ? -2.701 -3.972 19.392 1.00 96.62 262 ASP A N 1
ATOM 2136 C CA . ASP A 1 262 ? -3.626 -5.086 19.154 1.00 96.62 262 ASP A CA 1
ATOM 2137 C C . ASP A 1 262 ? -4.194 -4.958 17.732 1.00 96.62 262 ASP A C 1
ATOM 2139 O O . ASP A 1 262 ? -4.938 -4.012 17.430 1.00 96.62 262 ASP A O 1
ATOM 2143 N N . ILE A 1 263 ? -3.802 -5.890 16.865 1.00 96.50 263 ILE A N 1
ATOM 2144 C CA . ILE A 1 263 ? -4.072 -5.834 15.431 1.00 96.50 263 ILE A CA 1
ATOM 2145 C C . ILE A 1 263 ? -5.560 -5.990 15.104 1.00 96.50 263 ILE A C 1
ATOM 2147 O O . ILE A 1 263 ? -6.057 -5.304 14.211 1.00 96.50 263 ILE A O 1
ATOM 2151 N N . ASP A 1 264 ? -6.297 -6.805 15.866 1.00 95.38 264 ASP A N 1
ATOM 2152 C CA . ASP A 1 264 ? -7.737 -6.994 15.683 1.00 95.38 264 ASP A CA 1
ATOM 2153 C C . ASP A 1 264 ? -8.479 -5.698 16.005 1.00 95.38 264 ASP A C 1
ATOM 2155 O O . ASP A 1 264 ? -9.386 -5.270 15.284 1.00 95.38 264 ASP A O 1
ATOM 2159 N N . VAL A 1 265 ? -8.080 -5.035 17.092 1.00 96.44 265 VAL A N 1
ATOM 2160 C CA . VAL A 1 265 ? -8.640 -3.737 17.469 1.00 96.44 265 VAL A CA 1
ATOM 2161 C C . VAL A 1 265 ? -8.397 -2.695 16.383 1.00 96.44 265 VAL A C 1
ATOM 2163 O O . VAL A 1 265 ? -9.324 -1.955 16.033 1.00 96.44 265 VAL A O 1
ATOM 2166 N N . TYR A 1 266 ? -7.163 -2.603 15.889 1.00 97.75 266 TYR A N 1
ATOM 2167 C CA . TYR A 1 266 ? -6.801 -1.561 14.940 1.00 97.75 266 TYR A CA 1
ATOM 2168 C C . TYR A 1 266 ? -7.457 -1.810 13.579 1.00 97.75 266 TYR A C 1
ATOM 2170 O O . TYR A 1 266 ? -8.107 -0.903 13.057 1.00 97.75 266 TYR A O 1
ATOM 2178 N N . LEU A 1 267 ? -7.409 -3.043 13.059 1.00 96.81 267 LEU A N 1
ATOM 2179 C CA . LEU A 1 267 ? -8.078 -3.406 11.810 1.00 96.81 267 LEU A CA 1
ATOM 2180 C C . LEU A 1 267 ? -9.567 -3.053 11.862 1.00 96.81 267 LEU A C 1
ATOM 2182 O O . LEU A 1 267 ? -10.051 -2.311 11.011 1.00 96.81 267 LEU A O 1
ATOM 2186 N N . ASN A 1 268 ? -10.287 -3.498 12.898 1.00 96.19 268 ASN A N 1
ATOM 2187 C CA . ASN A 1 268 ? -11.719 -3.221 13.030 1.00 96.19 268 ASN A CA 1
ATOM 2188 C C . ASN A 1 268 ? -12.023 -1.717 13.046 1.00 96.19 268 ASN A C 1
ATOM 2190 O O . ASN A 1 268 ? -12.976 -1.260 12.405 1.00 96.19 268 ASN A O 1
ATOM 2194 N N . SER A 1 269 ? -11.210 -0.929 13.757 1.00 97.25 269 SER A N 1
ATOM 2195 C CA . SER A 1 269 ? -11.393 0.519 13.772 1.00 97.25 269 SER A CA 1
ATOM 2196 C C . SER A 1 269 ? -11.090 1.157 12.419 1.00 97.25 269 SER A C 1
ATOM 2198 O O . SER A 1 269 ? -11.820 2.059 12.007 1.00 97.25 269 SER A O 1
ATOM 2200 N N . PHE A 1 270 ? -10.040 0.706 11.733 1.00 97.62 270 PHE A N 1
ATOM 2201 C CA . PHE A 1 270 ? -9.644 1.217 10.428 1.00 97.62 270 PHE A CA 1
ATOM 2202 C C . PHE A 1 270 ? -10.694 0.911 9.360 1.00 97.62 270 PHE A C 1
ATOM 2204 O O . PHE A 1 270 ? -11.145 1.831 8.682 1.00 97.62 270 PHE A O 1
ATOM 2211 N N . CYS A 1 271 ? -11.179 -0.329 9.285 1.00 95.88 271 CYS A N 1
ATOM 2212 C CA . CYS A 1 271 ? -12.263 -0.730 8.387 1.00 95.88 271 CYS A CA 1
ATOM 2213 C C . CYS A 1 271 ? -13.525 0.121 8.590 1.00 95.88 271 CYS A C 1
ATOM 2215 O O . CYS A 1 271 ? -14.154 0.573 7.631 1.00 95.88 271 CYS A O 1
ATOM 2217 N N . GLY A 1 272 ? -13.886 0.387 9.850 1.00 95.44 272 GLY A N 1
ATOM 2218 C CA . GLY A 1 272 ? -15.025 1.237 10.185 1.00 95.44 272 GLY A CA 1
ATOM 2219 C C . GLY A 1 272 ? -14.832 2.702 9.785 1.00 95.44 272 GLY A C 1
ATOM 2220 O O . GLY A 1 272 ? -15.801 3.350 9.377 1.00 95.44 272 GLY A O 1
ATOM 2221 N N . TRP A 1 273 ? -13.605 3.214 9.901 1.00 95.62 273 TRP A N 1
ATOM 2222 C CA . TRP A 1 273 ? -13.240 4.590 9.575 1.00 95.62 273 TRP A CA 1
ATOM 2223 C C . TRP A 1 273 ? -13.125 4.827 8.065 1.00 95.62 273 TRP A C 1
ATOM 2225 O O . TRP A 1 273 ? -13.817 5.708 7.556 1.00 95.62 273 TRP A O 1
ATOM 2235 N N . GLN A 1 274 ? -12.349 4.014 7.337 1.00 94.81 274 GLN A N 1
ATOM 2236 C CA . GLN A 1 274 ? -12.132 4.176 5.890 1.00 94.81 274 GLN A CA 1
ATOM 2237 C C . GLN A 1 274 ? -13.452 4.148 5.113 1.00 94.81 274 GLN A C 1
ATOM 2239 O O . GLN A 1 274 ? -13.669 4.953 4.211 1.00 94.81 274 GLN A O 1
ATOM 2244 N N . ARG A 1 275 ? -14.401 3.307 5.552 1.00 93.94 275 ARG A N 1
ATOM 2245 C CA . ARG A 1 275 ? -15.719 3.177 4.923 1.00 93.94 275 ARG A CA 1
ATOM 2246 C C . ARG A 1 275 ? -16.505 4.489 4.940 1.00 93.94 275 ARG A C 1
ATOM 2248 O O . ARG A 1 275 ? -17.325 4.715 4.062 1.00 93.94 275 ARG A O 1
ATOM 2255 N N . LYS A 1 276 ? -16.291 5.352 5.940 1.00 92.81 276 LYS A N 1
ATOM 2256 C CA . LYS A 1 276 ? -16.947 6.671 6.015 1.00 92.81 276 LYS A CA 1
ATOM 2257 C C . LYS A 1 276 ? -16.381 7.658 4.991 1.00 92.81 276 LYS A C 1
ATOM 2259 O O . LYS A 1 276 ? -17.051 8.635 4.678 1.00 92.81 276 LYS A O 1
ATOM 2264 N N . LEU A 1 277 ? -15.156 7.422 4.520 1.00 90.19 277 LEU A N 1
ATOM 2265 C CA . LEU A 1 277 ? -14.473 8.241 3.520 1.00 90.19 277 LEU A CA 1
ATOM 2266 C C . LEU A 1 277 ? -14.754 7.773 2.090 1.00 90.19 277 LEU A C 1
ATOM 2268 O O . LEU A 1 277 ? -14.623 8.572 1.169 1.00 90.19 277 LEU A O 1
ATOM 2272 N N . ASN A 1 278 ? -15.109 6.499 1.913 1.00 93.62 278 ASN A N 1
ATOM 2273 C CA . ASN A 1 278 ? -15.287 5.877 0.609 1.00 93.62 278 ASN A CA 1
ATOM 2274 C C . ASN A 1 278 ? -16.711 6.104 0.062 1.00 93.62 278 ASN A C 1
ATOM 2276 O O . ASN A 1 278 ? -17.676 5.653 0.695 1.00 93.62 278 ASN A O 1
ATOM 2280 N N . PRO A 1 279 ? -16.887 6.773 -1.094 1.00 92.50 279 PRO A N 1
ATOM 2281 C CA . PRO A 1 279 ? -18.177 6.822 -1.773 1.00 92.50 279 PRO A CA 1
ATOM 2282 C C . PRO A 1 279 ? -18.741 5.420 -2.023 1.00 92.50 279 PRO A C 1
ATOM 2284 O O . PRO A 1 279 ? -18.004 4.479 -2.285 1.00 92.50 279 PRO A O 1
ATOM 2287 N N . ILE A 1 280 ? -20.066 5.266 -1.978 1.00 89.38 280 ILE A N 1
ATOM 2288 C CA . ILE A 1 280 ? -20.714 3.953 -2.179 1.00 89.38 280 ILE A CA 1
ATOM 2289 C C . ILE A 1 280 ? -20.705 3.538 -3.658 1.00 89.38 280 ILE A C 1
ATOM 2291 O O . ILE A 1 280 ? -20.750 2.354 -3.979 1.00 89.38 280 ILE A O 1
ATOM 2295 N N . SER A 1 281 ? -20.729 4.518 -4.562 1.00 91.56 281 SER A N 1
ATOM 2296 C CA . SER A 1 281 ? -20.814 4.276 -5.997 1.00 91.56 281 SER A CA 1
ATOM 2297 C C . SER A 1 281 ? -19.428 4.025 -6.572 1.00 91.56 281 SER A C 1
ATOM 2299 O O . SER A 1 281 ? -18.620 4.941 -6.591 1.00 91.56 281 SER A O 1
ATOM 2301 N N . ASP A 1 282 ? -19.228 2.846 -7.152 1.00 90.44 282 ASP A N 1
ATOM 2302 C CA . ASP A 1 282 ? -18.030 2.471 -7.921 1.00 90.44 282 ASP A CA 1
ATOM 2303 C C . ASP A 1 282 ? -17.760 3.408 -9.119 1.00 90.44 282 ASP A C 1
ATOM 2305 O O . ASP A 1 282 ? -16.640 3.599 -9.567 1.00 90.44 282 ASP A O 1
ATOM 2309 N N . ALA A 1 283 ? -18.799 4.083 -9.624 1.00 90.69 283 ALA A N 1
ATOM 2310 C CA . ALA A 1 283 ? -18.644 5.102 -10.665 1.00 90.69 283 ALA A CA 1
ATOM 2311 C C . ALA A 1 283 ? -18.094 6.451 -10.152 1.00 90.69 283 ALA A C 1
ATOM 2313 O O . ALA A 1 283 ? -17.884 7.363 -10.955 1.00 90.69 283 ALA A O 1
ATOM 2314 N N . ASP A 1 284 ? -17.949 6.629 -8.836 1.00 90.75 284 ASP A N 1
ATOM 2315 C CA . ASP A 1 284 ? -17.396 7.856 -8.266 1.00 90.75 284 ASP A CA 1
ATOM 2316 C C . ASP A 1 284 ? -15.870 7.879 -8.469 1.00 90.75 284 ASP A C 1
ATOM 2318 O O . ASP A 1 284 ? -15.196 6.913 -8.115 1.00 90.75 284 ASP A O 1
ATOM 2322 N N . PRO A 1 285 ? -15.288 8.961 -9.018 1.00 87.00 285 PRO A N 1
ATOM 2323 C CA . PRO A 1 285 ? -13.856 9.016 -9.300 1.00 87.00 285 PRO A CA 1
ATOM 2324 C C . PRO A 1 285 ? -12.972 8.837 -8.060 1.00 87.00 285 PRO A C 1
ATOM 2326 O O . PRO A 1 285 ? -11.846 8.372 -8.211 1.00 87.00 285 PRO A O 1
ATOM 2329 N N . VAL A 1 286 ? -13.461 9.168 -6.857 1.00 87.00 286 VAL A N 1
ATOM 2330 C CA . VAL A 1 286 ? -12.694 9.002 -5.609 1.00 87.00 286 VAL A CA 1
ATOM 2331 C C . VAL A 1 286 ? -13.068 7.736 -4.829 1.00 87.00 286 VAL A C 1
ATOM 2333 O O . VAL A 1 286 ? -12.595 7.562 -3.702 1.00 87.00 286 VAL A O 1
ATOM 2336 N N . HIS A 1 287 ? -13.896 6.858 -5.411 1.00 93.00 287 HIS A N 1
ATOM 2337 C CA . HIS A 1 287 ? -14.114 5.504 -4.903 1.00 93.00 287 HIS A CA 1
ATOM 2338 C C . HIS A 1 287 ? -12.806 4.708 -4.891 1.00 93.00 287 HIS A C 1
ATOM 2340 O O . HIS A 1 287 ? -11.869 4.995 -5.635 1.00 93.00 287 HIS A O 1
ATOM 2346 N N . PHE A 1 288 ? -12.732 3.723 -4.005 1.00 93.62 288 PHE A N 1
ATOM 2347 C CA . PHE A 1 288 ? -11.685 2.715 -4.018 1.00 93.62 288 PHE A CA 1
ATOM 2348 C C . PHE A 1 288 ? -12.258 1.365 -3.584 1.00 93.62 288 PHE A C 1
ATOM 2350 O O . PHE A 1 288 ? -13.025 1.288 -2.623 1.00 93.62 288 PHE A O 1
ATOM 2357 N N . ASP A 1 289 ? -11.833 0.291 -4.243 1.00 94.19 289 ASP A N 1
ATOM 2358 C CA . ASP A 1 289 ? -12.208 -1.080 -3.906 1.00 94.19 289 ASP A CA 1
ATOM 2359 C C . ASP A 1 289 ? -11.659 -1.490 -2.541 1.00 94.19 289 ASP A C 1
ATOM 2361 O O . ASP A 1 289 ? -12.357 -2.145 -1.765 1.00 94.19 289 ASP A O 1
ATOM 2365 N N . HIS A 1 290 ? -10.406 -1.125 -2.244 1.00 95.56 290 HIS A N 1
ATOM 2366 C CA . HIS A 1 290 ? -9.663 -1.638 -1.096 1.00 95.56 290 HIS A CA 1
ATOM 2367 C C . HIS A 1 290 ? -8.817 -0.579 -0.386 1.00 95.56 290 HIS A C 1
ATOM 2369 O O . HIS A 1 290 ? -8.157 0.245 -1.019 1.00 95.56 290 HIS A O 1
ATOM 2375 N N . ALA A 1 291 ? -8.803 -0.622 0.947 1.00 96.56 291 ALA A N 1
ATOM 2376 C CA . ALA A 1 291 ? -8.028 0.294 1.777 1.00 96.56 291 ALA A CA 1
ATOM 2377 C C . ALA A 1 291 ? -6.891 -0.428 2.510 1.00 96.56 291 ALA A C 1
ATOM 2379 O O . ALA A 1 291 ? -7.126 -1.404 3.209 1.00 96.56 291 ALA A O 1
ATOM 2380 N N . VAL A 1 292 ? -5.671 0.091 2.439 1.00 97.50 292 VAL A N 1
ATOM 2381 C CA . VAL A 1 292 ? -4.508 -0.447 3.161 1.00 97.50 292 VAL A CA 1
ATOM 2382 C C . VAL A 1 292 ? -4.034 0.594 4.166 1.00 97.50 292 VAL A C 1
ATOM 2384 O O . VAL A 1 292 ? -3.809 1.739 3.776 1.00 97.50 292 VAL A O 1
ATOM 2387 N N . ILE A 1 293 ? -3.847 0.225 5.436 1.00 98.19 293 ILE A N 1
ATOM 2388 C CA . ILE A 1 293 ? -3.132 1.069 6.403 1.00 98.19 293 ILE A CA 1
ATOM 2389 C C . ILE A 1 293 ? -1.757 0.493 6.730 1.00 98.19 293 ILE A C 1
ATOM 2391 O O . ILE A 1 293 ? -1.626 -0.654 7.158 1.00 98.19 293 ILE A O 1
ATOM 2395 N N . LEU A 1 294 ? -0.730 1.318 6.534 1.00 98.44 294 LEU A N 1
ATOM 2396 C CA . LEU A 1 294 ? 0.652 1.022 6.886 1.00 98.44 294 LEU A CA 1
ATOM 2397 C C . LEU A 1 294 ? 0.987 1.692 8.220 1.00 98.44 294 LEU A C 1
ATOM 2399 O O . LEU A 1 294 ? 0.866 2.913 8.359 1.00 98.44 294 LEU A O 1
ATOM 2403 N N . THR A 1 295 ? 1.417 0.889 9.191 1.00 98.19 295 THR A N 1
ATOM 2404 C CA . THR A 1 295 ? 1.710 1.339 10.558 1.00 98.19 295 THR A CA 1
ATOM 2405 C C . THR A 1 295 ? 3.177 1.185 10.932 1.00 98.19 295 THR A C 1
ATOM 2407 O O . THR A 1 295 ? 3.866 0.268 10.483 1.00 98.19 295 THR A O 1
ATOM 2410 N N . GLY A 1 296 ? 3.667 2.107 11.761 1.00 96.75 296 GLY A N 1
ATOM 2411 C CA . GLY A 1 296 ? 4.989 2.015 12.383 1.00 96.75 296 GLY A CA 1
ATOM 2412 C C . GLY A 1 296 ? 4.983 1.322 13.746 1.00 96.75 296 GLY A C 1
ATOM 2413 O O . GLY A 1 296 ? 6.032 1.260 14.387 1.00 96.75 296 GLY A O 1
ATOM 2414 N N . LEU A 1 297 ? 3.821 0.864 14.214 1.00 96.75 297 LEU A N 1
ATOM 2415 C CA . LEU A 1 297 ? 3.683 0.097 15.449 1.00 96.75 297 LEU A CA 1
ATOM 2416 C C . LEU A 1 297 ? 4.217 -1.326 15.293 1.00 96.75 297 LEU A C 1
ATOM 2418 O O . LEU A 1 297 ? 4.154 -1.889 14.207 1.00 96.75 297 LEU A O 1
ATOM 2422 N N . ASP A 1 298 ? 4.658 -1.898 16.411 1.00 95.38 298 ASP A N 1
ATOM 2423 C CA . ASP A 1 298 ? 4.802 -3.344 16.573 1.00 95.38 298 ASP A CA 1
ATOM 2424 C C . ASP A 1 298 ? 3.429 -3.926 16.925 1.00 95.38 298 ASP A C 1
ATOM 2426 O O . ASP A 1 298 ? 2.813 -3.536 17.931 1.00 95.38 298 ASP A O 1
ATOM 2430 N N . LEU A 1 299 ? 2.922 -4.793 16.057 1.00 95.94 299 LEU A N 1
ATOM 2431 C CA . LEU A 1 299 ? 1.608 -5.403 16.155 1.00 95.94 299 LEU A CA 1
ATOM 2432 C C . LEU A 1 299 ? 1.672 -6.715 16.940 1.00 95.94 299 LEU A C 1
ATOM 2434 O O . LEU A 1 299 ? 2.659 -7.450 16.955 1.00 95.94 299 LEU A O 1
ATOM 2438 N N . TYR A 1 300 ? 0.572 -7.020 17.615 1.00 95.69 300 TYR A N 1
ATOM 2439 C CA . TYR A 1 300 ? 0.356 -8.297 18.270 1.00 95.69 300 TYR A CA 1
ATOM 2440 C C . TYR A 1 300 ? -1.089 -8.746 18.096 1.00 95.69 300 TYR A C 1
ATOM 2442 O O . TYR A 1 300 ? -2.001 -7.937 17.923 1.00 95.69 300 TYR A O 1
ATOM 2450 N N . VAL A 1 301 ? -1.306 -10.052 18.202 1.00 94.06 301 VAL A N 1
ATOM 2451 C CA . VAL A 1 301 ? -2.635 -10.666 18.235 1.00 94.06 301 VAL A CA 1
ATOM 2452 C C . VAL A 1 301 ? -2.867 -11.313 19.591 1.00 94.06 301 VAL A C 1
ATOM 2454 O O . VAL A 1 301 ? -1.968 -11.937 20.167 1.00 94.06 301 VAL A O 1
ATOM 2457 N N . VAL A 1 302 ? -4.087 -11.178 20.108 1.00 92.19 302 VAL A N 1
ATOM 2458 C CA . VAL A 1 302 ? -4.524 -11.860 21.326 1.00 92.19 302 VAL A CA 1
ATOM 2459 C C . VAL A 1 302 ? -5.403 -13.035 20.930 1.00 92.19 302 VAL A C 1
ATOM 2461 O O . VAL A 1 302 ? -6.522 -12.881 20.450 1.00 92.19 302 VAL A O 1
ATOM 2464 N N . SER A 1 303 ? -4.900 -14.246 21.141 1.00 88.94 303 SER A N 1
ATOM 2465 C CA . SER A 1 303 ? -5.675 -15.460 20.880 1.00 88.94 303 SER A CA 1
ATOM 2466 C C . SER A 1 303 ? -6.908 -15.562 21.788 1.00 88.94 303 SER A C 1
ATOM 2468 O O . SER A 1 303 ? -6.971 -14.971 22.867 1.00 88.94 303 SER A O 1
ATOM 2470 N N . LYS A 1 304 ? -7.864 -16.423 21.413 1.00 85.81 304 LYS A N 1
ATOM 2471 C CA . LYS A 1 304 ? -9.071 -16.716 22.214 1.00 85.81 304 LYS A CA 1
ATOM 2472 C C . LYS A 1 304 ? -8.783 -17.175 23.650 1.00 85.81 304 LYS A C 1
ATOM 2474 O O . LYS A 1 304 ? -9.650 -17.054 24.508 1.00 85.81 304 LYS A O 1
ATOM 2479 N N . THR A 1 305 ? -7.595 -17.718 23.914 1.00 89.94 305 THR A N 1
ATOM 2480 C CA . THR A 1 305 ? -7.158 -18.158 25.249 1.00 89.94 305 THR A CA 1
ATOM 2481 C C . THR A 1 305 ? -6.445 -17.056 26.041 1.00 89.94 305 THR A C 1
ATOM 2483 O O . THR A 1 305 ? -5.979 -17.310 27.148 1.00 89.94 305 THR A O 1
ATOM 2486 N N . GLY A 1 306 ? -6.344 -15.840 25.492 1.00 89.12 306 GLY A N 1
ATOM 2487 C CA . GLY A 1 306 ? -5.664 -14.694 26.099 1.00 89.12 306 GLY A CA 1
ATOM 2488 C C . GLY A 1 306 ? -4.149 -14.669 25.884 1.00 89.12 306 GLY A C 1
ATOM 2489 O O . GLY A 1 306 ? -3.479 -13.772 26.389 1.00 89.12 306 GLY A O 1
ATOM 2490 N N . LYS A 1 307 ? -3.580 -15.632 25.143 1.00 90.62 307 LYS A N 1
ATOM 2491 C CA . LYS A 1 307 ? -2.149 -15.629 24.807 1.00 90.62 307 LYS A CA 1
ATOM 2492 C C . LYS A 1 307 ? -1.864 -14.564 23.748 1.00 90.62 307 LYS A C 1
ATOM 2494 O O . LYS A 1 307 ? -2.510 -14.578 22.699 1.00 90.62 307 LYS A O 1
ATOM 2499 N N . VAL A 1 308 ? -0.882 -13.710 24.025 1.00 92.25 308 VAL A N 1
ATOM 2500 C CA . VAL A 1 308 ? -0.376 -12.671 23.119 1.00 92.25 308 VAL A CA 1
ATOM 2501 C C . VAL A 1 308 ? 0.713 -13.254 22.215 1.00 92.25 308 VAL A C 1
ATOM 2503 O O . VAL A 1 308 ? 1.577 -13.993 22.692 1.00 92.25 308 VAL A O 1
ATOM 2506 N N . SER A 1 309 ? 0.666 -12.934 20.922 1.00 91.75 309 SER A N 1
ATOM 2507 C CA . SER A 1 309 ? 1.717 -13.248 19.948 1.00 91.75 309 SER A CA 1
ATOM 2508 C C . SER A 1 309 ? 2.111 -11.999 19.166 1.00 91.75 309 SER A C 1
ATOM 2510 O O . SER A 1 309 ? 1.248 -11.361 18.570 1.00 91.75 309 SER A O 1
ATOM 2512 N N . ASN A 1 310 ? 3.411 -11.700 19.127 1.00 89.75 310 ASN A N 1
ATOM 2513 C CA . ASN A 1 310 ? 3.994 -10.570 18.386 1.00 89.75 310 ASN A CA 1
ATOM 2514 C C . ASN A 1 310 ? 4.541 -10.997 17.010 1.00 89.75 310 ASN A C 1
ATOM 2516 O O . ASN A 1 310 ? 5.343 -10.298 16.412 1.00 89.75 310 ASN A O 1
ATOM 2520 N N . GLN A 1 311 ? 4.181 -12.192 16.534 1.00 86.19 311 GLN A N 1
ATOM 2521 C CA . GLN A 1 311 ? 4.622 -12.700 15.226 1.00 86.19 311 GLN A CA 1
ATOM 2522 C C . GLN A 1 311 ? 3.725 -12.221 14.074 1.00 86.19 311 GLN A C 1
ATOM 2524 O O . GLN A 1 311 ? 3.969 -12.553 12.918 1.00 86.19 311 GLN A O 1
ATOM 2529 N N . VAL A 1 312 ? 2.657 -11.485 14.388 1.00 85.81 312 VAL A N 1
ATOM 2530 C CA . VAL A 1 312 ? 1.723 -10.962 13.395 1.00 85.81 312 VAL A CA 1
ATOM 2531 C C . VAL A 1 312 ? 2.208 -9.602 12.909 1.00 85.81 312 VAL A C 1
ATOM 2533 O O . VAL A 1 312 ? 2.422 -8.696 13.700 1.00 85.81 312 VAL A O 1
ATOM 2536 N N . VAL A 1 313 ? 2.355 -9.464 11.596 1.00 90.81 313 VAL A N 1
ATOM 2537 C CA . VAL A 1 313 ? 2.831 -8.230 10.944 1.00 90.81 313 VAL A CA 1
ATOM 2538 C C . VAL A 1 313 ? 1.819 -7.678 9.933 1.00 90.81 313 VAL A C 1
ATOM 2540 O O . VAL A 1 313 ? 2.042 -6.639 9.310 1.00 90.81 313 VAL A O 1
ATOM 2543 N N . GLY A 1 314 ? 0.682 -8.357 9.770 1.00 94.44 314 GLY A N 1
ATOM 2544 C CA . GLY A 1 314 ? -0.439 -7.930 8.943 1.00 94.44 314 GLY A CA 1
ATOM 2545 C C . GLY A 1 314 ? -1.718 -8.702 9.266 1.00 94.44 314 GLY A C 1
ATOM 2546 O O . GLY A 1 314 ? -1.656 -9.773 9.870 1.00 94.44 314 GLY A O 1
ATOM 2547 N N . LEU A 1 315 ? -2.868 -8.113 8.931 1.00 94.81 315 LEU A N 1
ATOM 2548 C CA . LEU A 1 315 ? -4.179 -8.753 9.048 1.00 94.81 315 LEU A CA 1
ATOM 2549 C C . LEU A 1 315 ? -5.175 -8.172 8.035 1.00 94.81 315 LEU A C 1
ATOM 2551 O O . LEU A 1 315 ? -5.243 -6.953 7.839 1.00 94.81 315 LEU A O 1
ATOM 2555 N N . ALA A 1 316 ? -6.017 -9.037 7.475 1.00 93.94 316 ALA A N 1
ATOM 2556 C CA . ALA A 1 316 ? -7.153 -8.674 6.637 1.00 93.94 316 ALA A CA 1
ATOM 2557 C C . ALA A 1 316 ? -8.382 -9.555 6.913 1.00 93.94 316 ALA A C 1
ATOM 2559 O O . ALA A 1 316 ? -8.240 -10.722 7.293 1.00 93.94 316 ALA A O 1
ATOM 2560 N N . PRO A 1 317 ? -9.607 -9.053 6.681 1.00 89.06 317 PRO A N 1
ATOM 2561 C CA . PRO A 1 317 ? -10.790 -9.897 6.648 1.00 89.06 317 PRO A CA 1
ATOM 2562 C C . PRO A 1 317 ? -10.764 -10.859 5.448 1.00 89.06 317 PRO A C 1
ATOM 2564 O O . PRO A 1 317 ? -10.649 -10.448 4.294 1.00 89.06 317 PRO A O 1
ATOM 2567 N N . VAL A 1 318 ? -10.965 -12.143 5.737 1.00 83.75 318 VAL A N 1
ATOM 2568 C CA . VAL A 1 318 ? -11.182 -13.237 4.772 1.00 83.75 318 VAL A CA 1
ATOM 2569 C C . VAL A 1 318 ? -12.308 -12.878 3.792 1.00 83.75 318 VAL A C 1
ATOM 2571 O O . VAL A 1 318 ? -13.394 -12.466 4.211 1.00 83.75 318 VAL A O 1
ATOM 2574 N N . ALA A 1 319 ? -12.056 -13.034 2.490 1.00 78.81 319 ALA A N 1
ATOM 2575 C CA . ALA A 1 319 ? -12.982 -12.740 1.390 1.00 78.81 319 ALA A CA 1
ATOM 2576 C C . ALA A 1 319 ? -13.584 -11.317 1.415 1.00 78.81 319 ALA A C 1
ATOM 2578 O O . ALA A 1 319 ? -14.678 -11.087 0.892 1.00 78.81 319 ALA A O 1
ATOM 2579 N N . GLY A 1 320 ? -12.877 -10.351 2.010 1.00 78.62 320 GLY A N 1
ATOM 2580 C CA . GLY A 1 320 ? -13.389 -9.003 2.262 1.00 78.62 320 GLY A CA 1
ATOM 2581 C C . GLY A 1 320 ? -13.376 -8.040 1.067 1.00 78.62 320 GLY A C 1
ATOM 2582 O O . GLY A 1 320 ? -14.093 -7.041 1.099 1.00 78.62 320 GLY A O 1
ATOM 2583 N N . MET A 1 321 ? -12.619 -8.332 0.004 1.00 82.25 321 MET A N 1
ATOM 2584 C CA . MET A 1 321 ? -12.247 -7.374 -1.057 1.00 82.25 321 MET A CA 1
ATOM 2585 C C . MET A 1 321 ? -13.419 -6.625 -1.719 1.00 82.25 321 MET A C 1
ATOM 2587 O O . MET A 1 321 ? -13.324 -5.438 -1.985 1.00 82.25 321 MET A O 1
ATOM 2591 N N . CYS A 1 322 ? -14.554 -7.284 -1.969 1.00 79.31 322 CYS A N 1
ATOM 2592 C CA . CYS A 1 322 ? -15.719 -6.642 -2.606 1.00 79.31 322 CYS A CA 1
ATOM 2593 C C . CYS A 1 322 ? -16.815 -6.260 -1.599 1.00 79.31 322 CYS A C 1
ATOM 2595 O O . CYS A 1 322 ? -17.983 -6.107 -1.959 1.00 79.31 322 CYS A O 1
ATOM 2597 N N . THR A 1 323 ? -16.474 -6.163 -0.314 1.00 85.12 323 THR A N 1
ATOM 2598 C CA . THR A 1 323 ? -17.421 -5.821 0.750 1.00 85.12 323 THR A CA 1
ATOM 2599 C C . THR A 1 323 ? -16.975 -4.547 1.450 1.00 85.12 323 THR A C 1
ATOM 2601 O O . THR A 1 323 ? -15.962 -4.527 2.138 1.00 85.12 323 THR A O 1
ATOM 2604 N N . MET A 1 324 ? -17.764 -3.475 1.337 1.00 81.38 324 MET A N 1
ATOM 2605 C CA . MET A 1 324 ? -17.405 -2.152 1.879 1.00 81.38 324 MET A CA 1
ATOM 2606 C C . MET A 1 324 ? -17.035 -2.159 3.374 1.00 81.38 324 MET A C 1
ATOM 2608 O O . MET A 1 324 ? -16.306 -1.291 3.841 1.00 81.38 324 MET A O 1
ATOM 2612 N N . THR A 1 325 ? -17.564 -3.104 4.156 1.00 85.12 325 THR A N 1
ATOM 2613 C CA . THR A 1 325 ? -17.294 -3.230 5.599 1.00 85.12 325 THR A CA 1
ATOM 2614 C C . THR A 1 325 ? -15.986 -3.929 5.939 1.00 85.12 325 THR A C 1
ATOM 2616 O O . THR A 1 325 ? -15.529 -3.807 7.071 1.00 85.12 325 THR A O 1
ATOM 2619 N N . SER A 1 326 ? -15.422 -4.677 4.995 1.00 89.31 326 SER A N 1
ATOM 2620 C CA . SER A 1 326 ? -14.324 -5.624 5.224 1.00 89.31 326 SER A CA 1
ATOM 2621 C C . SER A 1 326 ? -13.226 -5.531 4.162 1.00 89.31 326 SER A C 1
ATOM 2623 O O . SER A 1 326 ? -12.251 -6.269 4.233 1.00 89.31 326 SER A O 1
ATOM 2625 N N . SER A 1 327 ? -13.348 -4.611 3.202 1.00 94.19 327 SER A N 1
ATOM 2626 C CA . SER A 1 327 ? -12.311 -4.341 2.210 1.00 94.19 327 SER A CA 1
ATOM 2627 C C . SER A 1 327 ? -11.250 -3.393 2.772 1.00 94.19 327 SER A C 1
ATOM 2629 O O . SER A 1 327 ? -11.217 -2.194 2.493 1.00 94.19 327 SER A O 1
ATOM 2631 N N . CYS A 1 328 ? -10.430 -3.940 3.659 1.00 95.94 328 CYS A N 1
ATOM 2632 C CA . CYS A 1 328 ? -9.404 -3.221 4.398 1.00 95.94 328 CYS A CA 1
ATOM 2633 C C . CYS A 1 328 ? -8.295 -4.186 4.836 1.00 95.94 328 CYS A C 1
ATOM 2635 O O . CYS A 1 328 ? -8.595 -5.302 5.252 1.00 95.94 328 CYS A O 1
ATOM 2637 N N . THR A 1 329 ? -7.041 -3.748 4.823 1.00 96.25 329 THR A N 1
ATOM 2638 C CA . THR A 1 329 ? -5.918 -4.466 5.443 1.00 96.25 329 THR A CA 1
ATOM 2639 C C . THR A 1 329 ? -5.129 -3.539 6.361 1.00 96.25 329 THR A C 1
ATOM 2641 O O . THR A 1 329 ? -5.091 -2.321 6.165 1.00 96.25 329 THR A O 1
ATOM 2644 N N . ILE A 1 330 ? -4.480 -4.125 7.364 1.00 97.25 330 ILE A N 1
ATOM 2645 C CA . ILE A 1 330 ? -3.446 -3.474 8.167 1.00 97.25 330 ILE A CA 1
ATOM 2646 C C . ILE A 1 330 ? -2.128 -4.217 8.000 1.00 97.25 330 ILE A C 1
ATOM 2648 O O . ILE A 1 330 ? -2.106 -5.445 8.021 1.00 97.25 330 ILE A O 1
ATOM 2652 N N . ASN A 1 331 ? -1.029 -3.477 7.877 1.00 97.56 331 ASN A N 1
ATOM 2653 C CA . ASN A 1 331 ? 0.312 -4.039 7.774 1.00 97.56 331 ASN A CA 1
ATOM 2654 C C . ASN A 1 331 ? 1.331 -3.161 8.506 1.00 97.56 331 ASN A C 1
ATOM 2656 O O . ASN A 1 331 ? 1.294 -1.932 8.404 1.00 97.56 331 ASN A O 1
ATOM 2660 N N . GLU A 1 332 ? 2.291 -3.778 9.191 1.00 96.94 332 GLU A N 1
ATOM 2661 C CA . GLU A 1 332 ? 3.509 -3.071 9.583 1.00 96.94 332 GLU A CA 1
ATOM 2662 C C . GLU A 1 332 ? 4.263 -2.614 8.333 1.00 96.94 332 GLU A C 1
ATOM 2664 O O . GLU A 1 332 ? 4.452 -3.388 7.396 1.00 96.94 332 GLU A O 1
ATOM 2669 N N . GLY A 1 333 ? 4.701 -1.356 8.306 1.00 94.19 333 GLY A N 1
ATOM 2670 C CA . GLY A 1 333 ? 5.292 -0.726 7.121 1.00 94.19 333 GLY A CA 1
ATOM 2671 C C . GLY A 1 333 ? 6.731 -0.246 7.295 1.00 94.19 333 GLY A C 1
ATOM 2672 O O . GLY A 1 333 ? 7.218 0.491 6.445 1.00 94.19 333 GLY A O 1
ATOM 2673 N N . LYS A 1 334 ? 7.415 -0.606 8.390 1.00 89.69 334 LYS A N 1
ATOM 2674 C CA . LYS A 1 334 ? 8.777 -0.114 8.696 1.00 89.69 334 LYS A CA 1
ATOM 2675 C C . LYS A 1 334 ? 9.853 -0.639 7.739 1.00 89.69 334 LYS A C 1
ATOM 2677 O O . LYS A 1 334 ? 10.915 -0.032 7.622 1.00 89.69 334 LYS A O 1
ATOM 2682 N N . HIS A 1 335 ? 9.592 -1.768 7.089 1.00 86.50 335 HIS A N 1
ATOM 2683 C CA . HIS A 1 335 ? 10.551 -2.507 6.276 1.00 86.50 335 HIS A CA 1
ATOM 2684 C C . HIS A 1 335 ? 9.989 -2.723 4.872 1.00 86.50 335 HIS A C 1
ATOM 2686 O O . HIS A 1 335 ? 8.774 -2.788 4.682 1.00 86.50 335 HIS A O 1
ATOM 2692 N N . PHE A 1 336 ? 10.852 -2.792 3.860 1.00 83.69 336 PHE A N 1
ATOM 2693 C CA . PHE A 1 336 ? 10.376 -2.924 2.479 1.00 83.69 336 PHE A CA 1
ATOM 2694 C C . PHE A 1 336 ? 9.808 -4.326 2.206 1.00 83.69 336 PHE A C 1
ATOM 2696 O O . PHE A 1 336 ? 8.905 -4.498 1.390 1.00 83.69 336 PHE A O 1
ATOM 2703 N N . GLU A 1 337 ? 10.285 -5.316 2.955 1.00 82.06 337 GLU A N 1
ATOM 2704 C CA . GLU A 1 337 ? 9.840 -6.706 3.013 1.00 82.06 337 GLU A CA 1
ATOM 2705 C C . GLU A 1 337 ? 8.347 -6.834 3.327 1.00 82.06 337 GLU A C 1
ATOM 2707 O O . GLU A 1 337 ? 7.711 -7.806 2.909 1.00 82.06 337 GLU A O 1
ATOM 2712 N N . SER A 1 338 ? 7.755 -5.815 3.960 1.00 88.69 338 SER A N 1
ATOM 2713 C CA . SER A 1 338 ? 6.310 -5.699 4.150 1.00 88.69 338 SER A CA 1
ATOM 2714 C C . SER A 1 338 ? 5.524 -5.822 2.844 1.00 88.69 338 SER A C 1
ATOM 2716 O O . SER A 1 338 ? 4.354 -6.173 2.892 1.00 88.69 338 SER A O 1
ATOM 2718 N N . VAL A 1 339 ? 6.142 -5.629 1.672 1.00 90.38 339 VAL A N 1
ATOM 2719 C CA . VAL A 1 339 ? 5.527 -5.908 0.365 1.00 90.38 339 VAL A CA 1
ATOM 2720 C C . VAL A 1 339 ? 4.942 -7.322 0.254 1.00 90.38 339 VAL A C 1
ATOM 2722 O O . VAL A 1 339 ? 3.864 -7.493 -0.318 1.00 90.38 339 VAL A O 1
ATOM 2725 N N . PHE A 1 340 ? 5.610 -8.335 0.815 1.00 89.25 340 PHE A N 1
ATOM 2726 C CA . PHE A 1 340 ? 5.118 -9.714 0.798 1.00 89.25 340 PHE A CA 1
ATOM 2727 C C . PHE A 1 340 ? 3.925 -9.881 1.727 1.00 89.25 340 PHE A C 1
ATOM 2729 O O . PHE A 1 340 ? 2.955 -10.534 1.355 1.00 89.25 340 PHE A O 1
ATOM 2736 N N . VAL A 1 341 ? 3.981 -9.249 2.900 1.00 92.44 341 VAL A N 1
ATOM 2737 C CA . VAL A 1 341 ? 2.894 -9.266 3.879 1.00 92.44 341 VAL A CA 1
ATOM 2738 C C . VAL A 1 341 ? 1.680 -8.543 3.306 1.00 92.44 341 VAL A C 1
ATOM 2740 O O . VAL A 1 341 ? 0.618 -9.133 3.227 1.00 92.44 341 VAL A O 1
ATOM 2743 N N . VAL A 1 342 ? 1.831 -7.323 2.788 1.00 94.38 342 VAL A N 1
ATOM 2744 C CA . VAL A 1 342 ? 0.753 -6.577 2.114 1.00 94.38 342 VAL A CA 1
ATOM 2745 C C . VAL A 1 342 ? 0.148 -7.410 0.985 1.00 94.38 342 VAL A C 1
ATOM 2747 O O . VAL A 1 342 ? -1.070 -7.531 0.888 1.00 94.38 342 VAL A O 1
ATOM 2750 N N . SER A 1 343 ? 0.985 -8.045 0.159 1.00 93.12 343 SER A N 1
ATOM 2751 C CA . SER A 1 343 ? 0.498 -8.895 -0.931 1.00 93.12 343 SER A CA 1
ATOM 2752 C C . SER A 1 343 ? -0.271 -10.113 -0.428 1.00 93.12 343 SER A C 1
ATOM 2754 O O . SER A 1 343 ? -1.289 -10.468 -1.020 1.00 93.12 343 SER A O 1
ATOM 2756 N N . HIS A 1 344 ? 0.207 -10.741 0.645 1.00 92.81 344 HIS A N 1
ATOM 2757 C CA . HIS A 1 344 ? -0.451 -11.862 1.305 1.00 92.81 344 HIS A CA 1
ATOM 2758 C C . HIS A 1 344 ? -1.798 -11.438 1.895 1.00 92.81 344 HIS A C 1
ATOM 2760 O O . HIS A 1 344 ? -2.802 -12.088 1.623 1.00 92.81 344 HIS A O 1
ATOM 2766 N N . GLU A 1 345 ? -1.838 -10.309 2.605 1.00 93.56 345 GLU A N 1
ATOM 2767 C CA . GLU A 1 345 ? -3.038 -9.811 3.273 1.00 93.56 345 GLU A CA 1
ATOM 2768 C C . GLU A 1 345 ? -4.141 -9.414 2.285 1.00 93.56 345 GLU A C 1
ATOM 2770 O O . GLU A 1 345 ? -5.294 -9.802 2.451 1.00 93.56 345 GLU A O 1
ATOM 2775 N N . ILE A 1 346 ? -3.788 -8.726 1.195 1.00 91.00 346 ILE A N 1
ATOM 2776 C CA . ILE A 1 346 ? -4.713 -8.430 0.084 1.00 91.00 346 ILE A CA 1
ATOM 2777 C C . ILE A 1 346 ? -5.226 -9.733 -0.561 1.00 91.00 346 ILE A C 1
ATOM 2779 O O . ILE A 1 346 ? -6.333 -9.792 -1.095 1.00 91.00 346 ILE A O 1
ATOM 2783 N N . GLY A 1 347 ? -4.425 -10.798 -0.511 1.00 87.50 347 GLY A N 1
ATOM 2784 C CA . GLY A 1 347 ? -4.733 -12.096 -1.098 1.00 87.50 347 GLY A CA 1
ATOM 2785 C C . GLY A 1 347 ? -5.520 -13.029 -0.180 1.00 87.50 347 GLY A C 1
ATOM 2786 O O . GLY A 1 347 ? -5.885 -14.118 -0.637 1.00 87.50 347 GLY A O 1
ATOM 2787 N N . HIS A 1 348 ? -5.775 -12.640 1.079 1.00 79.81 348 HIS A N 1
ATOM 2788 C CA . HIS A 1 348 ? -6.494 -13.476 2.039 1.00 79.81 348 HIS A CA 1
ATOM 2789 C C . HIS A 1 348 ? -7.903 -13.769 1.548 1.00 79.81 348 HIS A C 1
ATOM 2791 O O . HIS A 1 348 ? -8.771 -12.898 1.437 1.00 79.81 348 HIS A O 1
ATOM 2797 N N . LYS A 1 349 ? -8.109 -15.043 1.234 1.00 55.81 349 LYS A N 1
ATOM 2798 C CA . LYS A 1 349 ? -9.391 -15.591 0.814 1.00 55.81 349 LYS A CA 1
ATOM 2799 C C . LYS A 1 349 ? -10.225 -15.989 1.994 1.00 55.81 349 LYS A C 1
ATOM 2801 O O . LYS A 1 349 ? -9.658 -16.620 2.907 1.00 55.81 349 LYS A O 1
#

Radius of gyration: 22.01 Å; chains: 1; bounding box: 66×48×54 Å

Foldseek 3Di:
DDDPDDFLVCVVVVDDPVRCCQAQNDPPPPSSVPAGAFAFDDDPDPDDDPWPWDWTFTDDPVDDTDIDTKGQQPQAAFPQEFEWEDDAPDIDTDVCRVVLCVQQSRAWIDDLAWIWGPRPSAIFIGGDDHGHGHDDPDDDDDDDDDDDDDDDDQDDDDPPPDDDDDDDDDPPPDPPPPPPPPPDDLEAEFFEAEEEEQLLLVLQCVVCVDPSVSVVVSLVVSLVSLLQSVQCHCVVVGHYHYHYLYYYYYNDAYPQQDDDLAQVNRFQSVLVVVLVVADPDPPDSNHGQAYEYEYQDQHWHQDPVRDIDSSDFKAFDAVCRRPSSGRYMYGHRSDSVSSVVVSVRNVHD

Sequence (349 aa):
MFSLQIDEKNLHQFLKEHEKLLLFGENDAAAAEDFTIVSVRRRKRTTRSTERLISFNVSNSAVADFSVELRKSNILIDDSFAFIESYDNSTQLLDDSYQLVQQYADCFYRNDHAAFDLCEGGIQRFGSSSHVLIYRNRTTDSAAPSTNQTDENVIFEPDMAAYEPTFNEPRDRRNKRHISNIKVPDTLHVETAIFIDKDLYRHMSKNFPKNTEAHLIRFVLAMINGVQLLYNHPSLGRPINFILKRLEILHNDPKDLRRSSDIDVYLNSFCGWQRKLNPISDADPVHFDHAVILTGLDLYVVSKTGKVSNQVVGLAPVAGMCTMTSSCTINEGKHFESVFVVSHEIGHK